Protein AF-A0A386H135-F1 (afdb_monomer_lite)

pLDDT: mean 80.51, std 19.5, range [33.81, 98.25]

Sequence (189 aa):
MKNRIRIIIVVVFSFLFQLVSASISKIYAASYPNADVVNDGFSNNALNFKNPIAIGIVGILVLLFIGAVVFKKLKRKYIHGFGRIELNIMDEDTSEVLKAQFRNLNNYSGSFTLFEVLEFKEEYEEAKNLKFVFRNDDGIEVVNKSECIVERSGRRLDSGYRVVLYDKNRITVLLNKIPKSIIVEFHTK

Radius of gyration: 28.04 Å; chains: 1; bounding box: 83×35×56 Å

Secondary structure (DSSP, 8-state):
-HHHHHHHHHHHHHHHHHHHHHHHHHHHHTS-S---------------TT-HHHHHHHHHHHHHHHHHHHHHHHT--PPBP-SEEEEEEEETTT-PBPPPEEEE-TT-BSEEEHHHHTTT-GGGGGGGGEEEEE-TTS-EEEEE-SSSEEEETTEEPPTT--EEE-TT-EEEEE-SSSSEEEEEEEE--

Foldseek 3Di:
DVVVVVVVVVVVVVVVVVVVVVVVVVLVVPPDDDDDDDDDDDDDPDQPPNDVVSVVVVVVVVVVVVVVVVVVVVPPAWDAWFFKKKKWKAQQVVRDIDPIDIGGGRVDTQKDWPCVSVVVDPVCVQRRQFMWGDDPVQKTWTQDPGPKFKAFPNHTDDNPDTDIAHAQGWIKIQDDVGRMIMIMGTHGD

Organism: NCBI:txid2068654

Structure (mmCIF, N/CA/C/O backbone):
data_AF-A0A386H135-F1
#
_entry.id   AF-A0A386H135-F1
#
loop_
_atom_site.group_PDB
_atom_site.id
_atom_site.type_symbol
_atom_site.label_atom_id
_atom_site.label_alt_id
_atom_site.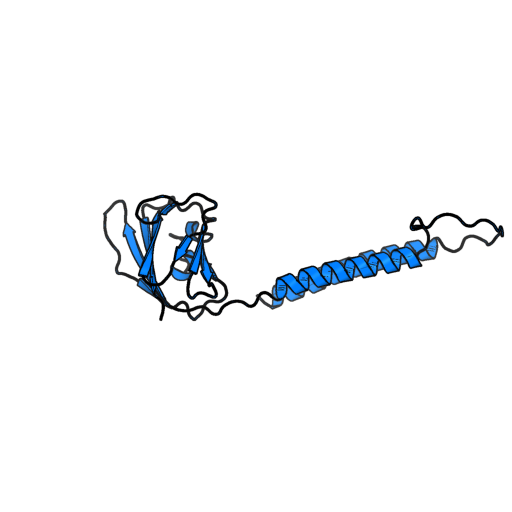label_comp_id
_atom_site.label_asym_id
_atom_site.label_entity_id
_atom_site.label_seq_id
_atom_site.pdbx_PDB_ins_code
_atom_site.Cartn_x
_atom_site.Cartn_y
_atom_site.Cartn_z
_atom_site.occupancy
_atom_site.B_iso_or_equiv
_atom_site.auth_seq_id
_atom_site.auth_comp_id
_atom_site.auth_asym_id
_atom_site.auth_atom_id
_atom_site.pdbx_PDB_model_num
ATOM 1 N N . MET A 1 1 ? 11.611 17.817 -2.774 1.00 47.22 1 MET A N 1
ATOM 2 C CA . MET A 1 1 ? 12.333 16.589 -3.206 1.00 47.22 1 MET A CA 1
ATOM 3 C C . MET A 1 1 ? 13.299 16.796 -4.388 1.00 47.22 1 MET A C 1
ATOM 5 O O . MET A 1 1 ? 14.387 16.237 -4.361 1.00 47.22 1 MET A O 1
ATOM 9 N N . LYS A 1 2 ? 12.967 17.640 -5.383 1.00 46.22 2 LYS A N 1
ATOM 10 C CA . LYS A 1 2 ? 13.789 17.922 -6.587 1.00 46.22 2 LYS A CA 1
ATOM 11 C C . LYS A 1 2 ? 15.219 18.437 -6.308 1.00 46.22 2 LYS A C 1
ATOM 13 O O . LYS A 1 2 ? 16.147 18.075 -7.023 1.00 46.22 2 LYS A O 1
ATOM 18 N N . ASN A 1 3 ? 15.409 19.226 -5.247 1.00 42.88 3 ASN A N 1
ATOM 19 C CA . ASN A 1 3 ? 16.707 19.851 -4.946 1.00 42.88 3 ASN A CA 1
ATOM 20 C C . ASN A 1 3 ? 17.709 18.894 -4.281 1.00 42.88 3 ASN A C 1
ATOM 22 O O . ASN A 1 3 ? 18.898 18.971 -4.570 1.00 42.88 3 ASN A O 1
ATOM 26 N N . ARG A 1 4 ? 17.241 17.936 -3.468 1.00 48.97 4 ARG A N 1
ATOM 27 C CA . ARG A 1 4 ? 18.123 16.955 -2.804 1.00 48.97 4 ARG A CA 1
ATOM 28 C C . ARG A 1 4 ? 18.774 15.998 -3.811 1.00 48.97 4 ARG A C 1
ATOM 30 O O . ARG A 1 4 ? 19.944 15.668 -3.677 1.00 48.97 4 ARG A O 1
ATOM 37 N N . ILE A 1 5 ? 18.047 15.634 -4.869 1.00 51.50 5 ILE A N 1
ATOM 38 C CA . ILE A 1 5 ? 18.547 14.764 -5.946 1.00 51.50 5 ILE A CA 1
ATOM 39 C C . ILE A 1 5 ? 19.593 15.487 -6.810 1.00 51.50 5 ILE A C 1
ATOM 41 O O . ILE A 1 5 ? 20.600 14.888 -7.173 1.00 51.50 5 ILE A O 1
ATOM 45 N N . ARG A 1 6 ? 19.404 16.785 -7.092 1.00 52.41 6 ARG A N 1
ATOM 46 C CA . ARG A 1 6 ? 20.396 17.595 -7.823 1.00 52.41 6 ARG A CA 1
ATOM 47 C C . ARG A 1 6 ? 21.723 17.697 -7.068 1.00 52.41 6 ARG A C 1
ATOM 49 O O . ARG A 1 6 ? 22.768 17.546 -7.685 1.00 52.41 6 ARG A O 1
ATOM 56 N N . ILE A 1 7 ? 21.675 17.886 -5.748 1.00 62.00 7 ILE A N 1
ATOM 57 C CA . ILE A 1 7 ? 22.877 17.977 -4.905 1.00 62.00 7 ILE A CA 1
ATOM 58 C C . ILE A 1 7 ? 23.649 16.652 -4.914 1.00 62.00 7 ILE A C 1
ATOM 60 O O . ILE A 1 7 ? 24.853 16.660 -5.137 1.00 62.00 7 ILE A O 1
ATOM 64 N N . ILE A 1 8 ? 22.965 15.513 -4.763 1.00 63.41 8 ILE A N 1
ATOM 65 C CA . ILE A 1 8 ? 23.620 14.194 -4.779 1.00 63.41 8 ILE A CA 1
ATOM 66 C C . ILE A 1 8 ? 24.296 13.930 -6.131 1.00 63.41 8 ILE A C 1
ATOM 68 O O . ILE A 1 8 ? 25.432 13.468 -6.162 1.00 63.41 8 ILE A O 1
ATOM 72 N N . ILE A 1 9 ? 23.642 14.272 -7.246 1.00 61.88 9 ILE A N 1
ATOM 73 C CA . ILE A 1 9 ? 24.222 14.102 -8.587 1.00 61.88 9 ILE A CA 1
ATOM 74 C C . ILE A 1 9 ? 25.476 14.968 -8.759 1.00 61.88 9 ILE A C 1
ATOM 76 O O . ILE A 1 9 ? 26.486 14.472 -9.248 1.00 61.88 9 ILE A O 1
ATOM 80 N N . VAL A 1 10 ? 25.440 16.230 -8.324 1.00 68.06 10 VAL A N 1
ATOM 81 C CA . VAL A 1 10 ? 26.594 17.140 -8.420 1.00 68.06 10 VAL A CA 1
ATOM 82 C C . VAL A 1 10 ? 27.754 16.667 -7.540 1.00 68.06 10 VAL A C 1
ATOM 84 O O . VAL A 1 10 ? 28.899 16.695 -7.982 1.00 68.06 10 VAL A O 1
ATOM 87 N N . VAL A 1 11 ? 27.475 16.174 -6.330 1.00 68.06 11 VAL A N 1
ATOM 88 C CA . VAL A 1 11 ? 28.505 15.661 -5.410 1.00 68.06 11 VAL A CA 1
ATOM 89 C C . VAL A 1 11 ? 29.153 14.392 -5.961 1.00 68.06 11 VAL A C 1
ATOM 91 O O . VAL A 1 11 ? 30.377 14.298 -5.993 1.00 68.06 11 VAL A O 1
ATOM 94 N N . VAL A 1 12 ? 28.356 13.444 -6.461 1.00 68.12 12 VAL A N 1
ATOM 95 C CA . VAL A 1 12 ? 28.870 12.203 -7.061 1.00 68.12 12 VAL A CA 1
ATOM 96 C C . VAL A 1 12 ? 29.683 12.502 -8.322 1.00 68.12 12 VAL A C 1
ATOM 98 O O . VAL A 1 12 ? 30.751 11.924 -8.511 1.00 68.12 12 VAL A O 1
ATOM 101 N N . PHE A 1 13 ? 29.227 13.440 -9.155 1.00 70.19 13 PHE A N 1
ATOM 102 C CA . PHE A 1 13 ? 29.946 13.842 -10.362 1.00 70.19 13 PHE A CA 1
ATOM 103 C C . PHE A 1 13 ? 31.263 14.564 -10.041 1.00 70.19 13 PHE A C 1
ATOM 105 O O . PHE A 1 13 ? 32.282 14.267 -10.656 1.00 70.19 13 PHE A O 1
ATOM 112 N N . SER A 1 14 ? 31.271 15.447 -9.038 1.00 60.00 14 SER A N 1
ATOM 113 C CA . SER A 1 14 ? 32.480 16.132 -8.559 1.00 60.00 14 SER A CA 1
ATOM 114 C C . SER A 1 14 ? 33.513 15.147 -7.998 1.00 60.00 14 SER A C 1
ATOM 116 O O . SER A 1 14 ? 34.695 15.219 -8.332 1.00 60.00 14 SER A O 1
ATOM 118 N N . PHE A 1 15 ? 33.064 14.160 -7.217 1.00 63.75 15 PHE A N 1
ATOM 119 C CA . PHE A 1 15 ? 33.942 13.145 -6.636 1.00 63.75 15 PHE A CA 1
ATOM 120 C C . PHE A 1 15 ? 34.538 12.213 -7.704 1.00 63.75 15 PHE A C 1
ATOM 122 O O . PHE A 1 15 ? 35.733 11.920 -7.686 1.00 63.75 15 PHE A O 1
ATOM 129 N N . LEU A 1 16 ? 33.730 11.808 -8.690 1.00 55.81 16 LEU A N 1
ATOM 130 C CA . LEU A 1 16 ? 34.203 11.048 -9.852 1.00 55.81 16 LEU A CA 1
ATOM 131 C C . LEU A 1 16 ? 35.192 11.857 -10.700 1.00 55.81 16 LEU A C 1
ATOM 133 O O . LEU A 1 16 ? 36.195 11.306 -11.148 1.00 55.81 16 LEU A O 1
ATOM 137 N N . PHE A 1 17 ? 34.959 13.160 -10.878 1.00 65.19 17 PHE A N 1
ATOM 138 C CA . PHE A 1 17 ? 35.866 14.038 -11.616 1.00 65.19 17 PHE A CA 1
ATOM 139 C C . PHE A 1 17 ? 37.239 14.153 -10.934 1.00 65.19 17 PHE A C 1
ATOM 141 O O . PHE A 1 17 ? 38.260 14.026 -11.607 1.00 65.19 17 PHE A O 1
ATOM 148 N N . GLN A 1 18 ? 37.275 14.297 -9.603 1.00 60.19 18 GLN A N 1
ATOM 149 C CA . GLN A 1 18 ? 38.523 14.341 -8.826 1.00 60.19 18 GLN A CA 1
ATOM 150 C C . GLN A 1 18 ? 39.306 13.016 -8.869 1.00 60.19 18 GLN A C 1
ATOM 152 O O . GLN A 1 18 ? 40.534 13.016 -8.963 1.00 60.19 18 GLN A O 1
ATOM 157 N N . LEU A 1 19 ? 38.612 11.874 -8.841 1.00 52.66 19 LEU A N 1
ATOM 158 C CA . LEU A 1 19 ? 39.230 10.546 -8.961 1.00 52.66 19 LEU A CA 1
ATOM 159 C C . LEU A 1 19 ? 39.846 10.310 -10.345 1.00 52.66 19 LEU A C 1
ATOM 161 O O . LEU A 1 19 ? 40.943 9.753 -10.463 1.00 52.66 19 LEU A O 1
ATOM 165 N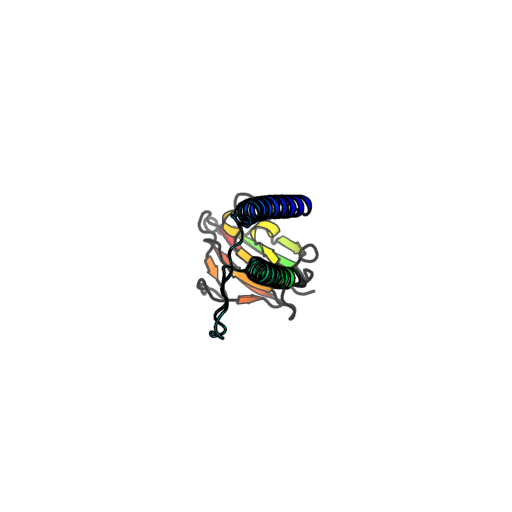 N . VAL A 1 20 ? 39.161 10.765 -11.394 1.00 54.94 20 VAL A N 1
ATOM 166 C CA . VAL A 1 20 ? 39.651 10.677 -12.771 1.00 54.94 20 VAL A CA 1
ATOM 167 C C . VAL A 1 20 ? 40.847 11.611 -12.976 1.00 54.94 20 VAL A C 1
ATOM 169 O O . VAL A 1 20 ? 41.872 11.167 -13.493 1.00 54.94 20 VAL A O 1
ATOM 172 N N . SER A 1 21 ? 40.793 12.861 -12.502 1.00 55.59 21 SER A N 1
ATOM 173 C CA . SER A 1 21 ? 41.905 13.810 -12.655 1.00 55.59 21 SER A CA 1
ATOM 174 C C . SER A 1 21 ? 43.170 13.371 -11.905 1.00 55.59 21 SER A C 1
ATOM 176 O O . SER A 1 21 ? 44.272 13.494 -12.441 1.00 55.59 21 SER A O 1
ATOM 178 N N . ALA A 1 22 ? 43.027 12.797 -10.705 1.00 51.28 22 ALA A N 1
ATOM 179 C CA . ALA A 1 22 ? 44.149 12.270 -9.923 1.00 51.28 22 ALA A CA 1
ATOM 180 C C . ALA A 1 22 ? 44.799 11.023 -10.552 1.00 51.28 22 ALA A C 1
ATOM 182 O O . ALA A 1 22 ? 45.984 10.761 -10.342 1.00 51.28 22 ALA A O 1
ATOM 183 N N . SER A 1 23 ? 44.033 10.249 -11.322 1.00 52.09 23 SER A N 1
ATOM 184 C CA . SER A 1 23 ? 44.549 9.086 -12.051 1.00 52.09 23 SER A CA 1
ATOM 185 C C . SER A 1 23 ? 45.291 9.517 -13.317 1.00 52.09 23 SER A C 1
ATOM 187 O O . SER A 1 23 ? 46.354 8.984 -13.622 1.00 52.09 23 SER A O 1
ATOM 189 N N . ILE A 1 24 ? 44.783 10.542 -14.008 1.00 51.22 24 ILE A N 1
ATOM 190 C CA . ILE A 1 24 ? 45.404 11.105 -15.211 1.00 51.22 24 ILE A CA 1
ATOM 191 C C . ILE A 1 24 ? 46.768 11.737 -14.887 1.00 51.22 24 ILE A C 1
ATOM 193 O O . ILE A 1 24 ? 47.741 11.464 -15.588 1.00 51.22 24 ILE A O 1
ATOM 197 N N . SER A 1 25 ? 46.893 12.513 -13.803 1.00 51.06 25 SER A N 1
ATOM 198 C CA . SER A 1 25 ? 48.168 13.158 -13.438 1.00 51.06 25 SER A CA 1
ATOM 199 C C . SER A 1 25 ? 49.286 12.156 -13.113 1.00 51.06 25 SER A C 1
ATOM 201 O O . SER A 1 25 ? 50.434 12.365 -13.503 1.00 51.06 25 SER A O 1
ATOM 203 N N . LYS A 1 26 ? 48.951 11.025 -12.478 1.00 51.50 26 LYS A N 1
ATOM 204 C CA . LYS A 1 26 ? 49.896 9.926 -12.209 1.00 51.50 26 LYS A CA 1
ATOM 205 C C . LYS A 1 26 ? 50.346 9.201 -13.482 1.00 51.50 26 LYS A C 1
ATOM 207 O O . LYS A 1 26 ? 51.486 8.754 -13.550 1.00 51.50 26 LYS A O 1
ATOM 212 N N . ILE A 1 27 ? 49.479 9.115 -14.492 1.00 48.88 27 ILE A N 1
ATOM 213 C CA . ILE A 1 27 ? 49.785 8.490 -15.790 1.00 48.88 27 ILE A CA 1
ATOM 214 C C . ILE A 1 27 ? 50.699 9.391 -16.639 1.00 48.88 27 ILE A C 1
ATOM 216 O O . ILE A 1 27 ? 51.637 8.893 -17.265 1.00 48.88 27 ILE A O 1
ATOM 220 N N . TYR A 1 28 ? 50.486 10.712 -16.618 1.00 48.66 28 TYR A N 1
ATOM 221 C CA . TYR A 1 28 ? 51.361 11.665 -17.315 1.00 48.66 28 TYR A CA 1
ATOM 222 C C . TYR A 1 28 ? 52.765 11.735 -16.698 1.00 48.66 28 TYR A C 1
ATOM 224 O O . TYR A 1 28 ? 53.746 11.776 -17.435 1.00 48.66 28 TYR A O 1
ATOM 232 N N . ALA A 1 29 ? 52.880 11.667 -15.366 1.00 48.38 29 ALA A N 1
ATOM 233 C CA . ALA A 1 29 ? 54.176 11.630 -14.682 1.00 48.38 29 ALA A CA 1
ATOM 234 C C . ALA A 1 29 ? 54.976 10.336 -14.952 1.00 48.38 29 ALA A C 1
ATOM 236 O O . ALA A 1 29 ? 56.199 10.343 -14.863 1.00 48.38 29 ALA A O 1
ATOM 237 N N . ALA A 1 30 ? 54.303 9.236 -15.308 1.00 51.12 30 ALA A N 1
ATOM 238 C CA . ALA A 1 30 ? 54.935 7.948 -15.596 1.00 51.12 30 ALA A CA 1
ATOM 239 C C . ALA A 1 30 ? 55.330 7.748 -17.077 1.00 51.12 30 ALA A C 1
ATOM 241 O O . ALA A 1 30 ? 55.992 6.761 -17.388 1.00 51.12 30 ALA A O 1
ATOM 242 N N . SER A 1 31 ? 54.939 8.650 -17.990 1.00 48.78 31 SER A N 1
ATOM 243 C CA . SER A 1 31 ? 55.117 8.469 -19.447 1.00 48.78 31 SER A CA 1
ATOM 244 C C . SER A 1 31 ? 56.378 9.120 -20.044 1.00 48.78 31 SER A C 1
ATOM 246 O O . SER A 1 31 ? 56.534 9.094 -21.261 1.00 48.78 31 SER A O 1
ATOM 248 N N . TYR A 1 32 ? 57.293 9.664 -19.229 1.00 49.41 32 TYR A N 1
ATOM 249 C CA . TYR A 1 32 ? 58.592 10.169 -19.707 1.00 49.41 32 TYR A CA 1
ATOM 250 C C . TYR A 1 32 ? 59.780 9.774 -18.809 1.00 49.41 32 TYR A C 1
ATOM 252 O O . TYR A 1 32 ? 60.324 10.613 -18.091 1.00 49.41 32 TYR A O 1
ATOM 260 N N . PRO A 1 33 ? 60.259 8.526 -18.887 1.00 45.72 33 PRO A N 1
ATOM 261 C CA . PRO A 1 33 ? 61.671 8.228 -18.731 1.00 45.72 33 PRO A CA 1
ATOM 262 C C . PRO A 1 33 ? 62.249 7.858 -20.106 1.00 45.72 33 PRO A C 1
ATOM 264 O O . PRO A 1 33 ? 61.709 6.997 -20.788 1.00 45.72 33 PRO A O 1
ATOM 267 N N . ASN A 1 34 ? 63.295 8.585 -20.505 1.00 45.38 34 ASN A N 1
ATOM 268 C CA . ASN A 1 34 ? 64.250 8.364 -21.602 1.00 45.38 34 ASN A CA 1
ATOM 269 C C . ASN A 1 34 ? 63.933 7.276 -22.651 1.00 45.38 34 ASN A C 1
ATOM 271 O O . ASN A 1 34 ? 63.813 6.092 -22.352 1.00 45.38 34 ASN A O 1
ATOM 275 N N . ALA A 1 35 ? 63.883 7.715 -23.910 1.00 49.91 35 ALA A N 1
ATOM 276 C CA . ALA A 1 35 ? 63.733 6.873 -25.085 1.00 49.91 35 ALA A CA 1
ATOM 277 C C . ALA A 1 35 ? 64.935 5.939 -25.277 1.00 49.91 35 ALA A C 1
ATOM 279 O O . ALA A 1 35 ? 66.052 6.433 -25.338 1.00 49.91 35 ALA A O 1
ATOM 280 N N . ASP A 1 36 ? 64.667 4.645 -25.476 1.00 36.91 36 ASP A N 1
ATOM 281 C CA . ASP A 1 36 ? 65.522 3.723 -26.226 1.00 36.91 36 ASP A CA 1
ATOM 282 C C . ASP A 1 36 ? 64.662 2.666 -26.948 1.00 36.91 36 ASP A C 1
ATOM 284 O O . ASP A 1 36 ? 63.609 2.234 -26.478 1.00 36.91 36 ASP A O 1
ATOM 288 N N . VAL A 1 37 ? 65.110 2.338 -28.158 1.00 50.59 37 VAL A N 1
ATOM 289 C CA . VAL A 1 37 ? 64.474 1.554 -29.231 1.00 50.59 37 VAL A CA 1
ATOM 290 C C . VAL A 1 37 ? 64.417 0.054 -28.903 1.00 50.59 37 VAL A C 1
ATOM 292 O O . VAL A 1 37 ? 65.374 -0.443 -28.329 1.00 50.59 37 VAL A O 1
ATOM 295 N N . VAL A 1 38 ? 63.373 -0.677 -29.341 1.00 36.91 38 VAL A N 1
ATOM 296 C CA . VAL A 1 38 ? 63.456 -2.008 -30.010 1.00 36.91 38 VAL A CA 1
ATOM 297 C C . VAL A 1 38 ? 62.077 -2.456 -30.536 1.00 36.91 38 VAL A C 1
ATOM 299 O O . VAL A 1 38 ? 61.041 -2.288 -29.895 1.00 36.91 38 VAL A O 1
ATOM 302 N N . ASN A 1 39 ? 62.124 -2.992 -31.755 1.00 50.25 39 ASN A N 1
ATOM 303 C CA . ASN A 1 39 ? 61.077 -3.603 -32.569 1.00 50.25 39 ASN A CA 1
ATOM 304 C C . ASN A 1 39 ? 60.721 -5.019 -32.068 1.00 50.25 39 ASN A C 1
ATOM 306 O O . ASN A 1 39 ? 61.577 -5.669 -31.480 1.00 50.25 39 ASN A O 1
ATOM 310 N N . ASP A 1 40 ? 59.492 -5.484 -32.328 1.00 37.06 40 ASP A N 1
ATOM 311 C CA . ASP A 1 40 ? 59.157 -6.843 -32.812 1.00 37.06 40 ASP A CA 1
ATOM 312 C C . ASP A 1 40 ? 57.770 -7.331 -32.350 1.00 37.06 40 ASP A C 1
ATOM 314 O O . ASP A 1 40 ? 57.402 -7.270 -31.179 1.00 37.06 40 ASP A O 1
ATOM 318 N N . GLY A 1 41 ? 57.046 -7.935 -33.299 1.00 33.81 41 GLY A N 1
ATOM 319 C CA . GLY A 1 41 ? 56.215 -9.108 -33.023 1.00 33.81 41 GLY A CA 1
ATOM 320 C C . GLY A 1 41 ? 54.718 -8.877 -32.817 1.00 33.81 41 GLY A C 1
ATOM 321 O O . GLY A 1 41 ? 54.259 -8.498 -31.743 1.00 33.81 41 GLY A O 1
ATOM 322 N N . PHE A 1 42 ? 53.937 -9.240 -33.837 1.00 46.69 42 PHE A N 1
ATOM 323 C CA . PHE A 1 42 ? 52.502 -9.528 -33.748 1.00 46.69 42 PHE A CA 1
ATOM 324 C C . PHE A 1 42 ? 52.199 -10.424 -32.528 1.00 46.69 42 PHE A C 1
ATOM 326 O O . PHE A 1 42 ? 52.644 -11.569 -32.475 1.00 46.69 42 PHE A O 1
ATOM 333 N N . SER A 1 43 ? 51.419 -9.925 -31.566 1.00 40.16 43 SER A N 1
ATOM 334 C CA . SER A 1 43 ? 50.946 -10.704 -30.419 1.00 40.16 43 SER A CA 1
ATOM 335 C C . SER A 1 43 ? 49.491 -10.357 -30.110 1.00 40.16 43 SER A C 1
ATOM 337 O O . SER A 1 43 ? 49.169 -9.226 -29.759 1.00 40.16 43 SER A O 1
ATOM 339 N N . ASN A 1 44 ? 48.637 -11.357 -30.342 1.00 38.59 44 ASN A N 1
ATOM 340 C CA . ASN A 1 44 ? 47.319 -11.647 -29.772 1.00 38.59 44 ASN A CA 1
ATOM 341 C C . ASN A 1 44 ? 46.577 -10.484 -29.089 1.00 38.59 44 ASN A C 1
ATOM 343 O O . ASN A 1 44 ? 47.021 -9.960 -28.072 1.00 38.59 44 ASN A O 1
ATOM 347 N N . ASN A 1 45 ? 45.375 -10.184 -29.597 1.00 48.59 45 ASN A N 1
ATOM 348 C CA . ASN A 1 45 ? 44.415 -9.185 -29.107 1.00 48.59 45 ASN A CA 1
ATOM 349 C C . ASN A 1 45 ? 43.876 -9.474 -27.685 1.00 48.59 45 ASN A C 1
ATOM 351 O O . ASN A 1 45 ? 42.672 -9.605 -27.474 1.00 48.59 45 ASN A O 1
ATOM 355 N N . ALA A 1 46 ? 44.751 -9.568 -26.691 1.00 50.22 46 ALA A N 1
ATOM 356 C CA . ALA A 1 46 ? 44.412 -9.333 -25.302 1.00 50.22 46 ALA A CA 1
ATOM 357 C C . ALA A 1 46 ? 44.502 -7.820 -25.070 1.00 50.22 46 ALA A C 1
ATOM 359 O O . ALA A 1 46 ? 45.499 -7.193 -25.426 1.00 50.22 46 ALA A O 1
ATOM 360 N N . LEU A 1 47 ? 43.447 -7.219 -24.510 1.00 47.88 47 LEU A N 1
ATOM 361 C CA . LEU A 1 47 ? 43.415 -5.804 -24.129 1.00 47.88 47 LEU A CA 1
ATOM 362 C C . LEU A 1 47 ? 44.648 -5.473 -23.273 1.00 47.88 47 LEU A C 1
ATOM 364 O O . LEU A 1 47 ? 44.708 -5.794 -22.088 1.00 47.88 47 LEU A O 1
ATOM 368 N N . ASN A 1 48 ? 45.649 -4.845 -23.889 1.00 50.25 48 ASN A N 1
ATOM 369 C CA . ASN A 1 48 ? 46.867 -4.420 -23.218 1.00 50.25 48 ASN A CA 1
ATOM 370 C C . ASN A 1 48 ? 46.531 -3.187 -22.363 1.00 50.25 48 ASN A C 1
ATOM 372 O O . ASN A 1 48 ? 46.552 -2.050 -22.836 1.00 50.25 48 ASN A O 1
ATOM 376 N N . PHE A 1 49 ? 46.209 -3.414 -21.085 1.00 52.72 49 PHE A N 1
ATOM 377 C CA . PHE A 1 49 ? 45.860 -2.387 -20.090 1.00 52.72 49 PHE A CA 1
ATOM 378 C C . PHE A 1 49 ? 47.004 -1.407 -19.753 1.00 52.72 49 PHE A C 1
ATOM 380 O O . PHE A 1 49 ? 46.871 -0.607 -18.835 1.00 52.72 49 PHE A O 1
ATOM 387 N N . LYS A 1 50 ? 48.127 -1.438 -20.480 1.00 59.22 50 LYS A N 1
ATOM 388 C CA . LYS A 1 50 ? 49.209 -0.446 -20.379 1.00 59.22 50 LYS A CA 1
ATOM 389 C C . LYS A 1 50 ? 49.013 0.770 -21.290 1.00 59.22 50 LYS A C 1
ATOM 391 O O . LYS A 1 50 ? 49.661 1.787 -21.069 1.00 59.22 50 LYS A O 1
ATOM 396 N N . ASN A 1 51 ? 48.111 0.702 -22.273 1.00 59.00 51 ASN A N 1
ATOM 397 C CA . ASN A 1 51 ? 47.872 1.814 -23.190 1.00 59.00 51 ASN A CA 1
ATOM 398 C C . ASN A 1 51 ? 46.832 2.778 -22.589 1.00 59.00 51 ASN A C 1
ATOM 400 O O . ASN A 1 51 ? 45.666 2.392 -22.455 1.00 59.00 51 ASN A O 1
ATOM 404 N N . PRO A 1 52 ? 47.189 4.039 -22.277 1.00 66.81 52 PRO A N 1
ATOM 405 C CA . PRO A 1 52 ? 46.270 4.986 -21.635 1.00 66.81 52 PRO A CA 1
ATOM 406 C C . PRO A 1 52 ? 45.019 5.259 -22.486 1.00 66.81 52 PRO A C 1
ATOM 408 O O . PRO A 1 52 ? 43.935 5.491 -21.953 1.00 66.81 52 PRO A O 1
ATOM 411 N N . ILE A 1 53 ? 45.142 5.132 -23.811 1.00 70.25 53 ILE A N 1
ATOM 412 C CA . ILE A 1 53 ? 44.036 5.244 -24.771 1.00 70.25 53 ILE A CA 1
ATOM 413 C C . ILE A 1 53 ? 43.018 4.104 -24.587 1.00 70.25 53 ILE A C 1
ATOM 415 O O . ILE A 1 53 ? 41.813 4.349 -24.585 1.00 70.25 53 ILE A O 1
ATOM 419 N N . ALA A 1 54 ? 43.479 2.866 -24.371 1.00 69.56 54 ALA A N 1
ATOM 420 C CA . ALA A 1 54 ? 42.598 1.715 -24.166 1.00 69.56 54 ALA A CA 1
ATOM 421 C C . ALA A 1 54 ? 41.826 1.821 -22.839 1.00 69.56 54 ALA A C 1
ATOM 423 O O . ALA A 1 54 ? 40.629 1.541 -22.794 1.00 69.56 54 ALA A O 1
ATOM 424 N N . ILE A 1 55 ? 42.481 2.309 -21.778 1.00 74.38 55 ILE A N 1
ATOM 425 C CA . ILE A 1 55 ? 41.838 2.578 -20.481 1.00 74.38 55 ILE A CA 1
ATOM 426 C C . ILE A 1 55 ? 40.772 3.676 -20.623 1.00 74.38 55 ILE A C 1
ATOM 428 O O . ILE A 1 55 ? 39.671 3.536 -20.089 1.00 74.38 55 ILE A O 1
ATOM 432 N N . GLY A 1 56 ? 41.062 4.739 -21.383 1.00 77.00 56 GLY A N 1
ATOM 433 C CA . GLY A 1 56 ? 40.110 5.821 -21.650 1.00 77.00 56 GLY A CA 1
ATOM 434 C C . GLY A 1 56 ? 38.837 5.339 -22.354 1.00 77.00 56 GLY A C 1
ATOM 435 O O . GLY A 1 56 ? 37.731 5.682 -21.936 1.00 77.00 56 GLY A O 1
ATOM 436 N N . ILE A 1 57 ? 38.978 4.481 -23.370 1.00 80.38 57 ILE A N 1
ATOM 437 C CA . ILE A 1 57 ? 37.841 3.912 -24.112 1.00 80.38 57 ILE A CA 1
ATOM 438 C C . ILE A 1 57 ? 36.977 3.028 -23.202 1.00 80.38 57 ILE A C 1
ATOM 440 O O . ILE A 1 57 ? 35.751 3.160 -23.194 1.00 80.38 57 ILE A O 1
ATOM 444 N N . VAL A 1 58 ? 37.600 2.165 -22.391 1.00 84.19 58 VAL A N 1
ATOM 445 C CA . VAL A 1 58 ? 36.877 1.309 -21.436 1.00 84.19 58 VAL A CA 1
ATOM 446 C C . VAL A 1 58 ? 36.139 2.154 -20.390 1.00 84.19 58 VAL A C 1
ATOM 448 O O . VAL A 1 58 ? 34.975 1.881 -20.094 1.00 84.19 58 VAL A O 1
ATOM 451 N N . GLY A 1 59 ? 36.762 3.222 -19.883 1.00 83.69 59 GLY A N 1
ATOM 452 C CA . GLY A 1 59 ? 36.133 4.143 -18.932 1.00 83.69 59 GLY A CA 1
ATOM 453 C C . GLY A 1 59 ? 34.876 4.822 -19.489 1.00 83.69 59 GLY A C 1
ATOM 454 O O . GLY A 1 59 ? 33.845 4.867 -18.814 1.00 83.69 59 GLY A O 1
ATOM 455 N N . ILE A 1 60 ? 34.924 5.286 -20.741 1.00 86.50 60 ILE A N 1
ATOM 456 C CA . ILE A 1 60 ? 33.772 5.905 -21.418 1.00 86.50 60 ILE A CA 1
ATOM 457 C C . ILE A 1 60 ? 32.636 4.892 -21.610 1.00 86.50 60 ILE A C 1
ATOM 459 O O . ILE A 1 60 ? 31.475 5.215 -21.348 1.00 86.50 60 ILE A O 1
ATOM 463 N N . LEU A 1 61 ? 32.950 3.656 -22.012 1.00 87.12 61 LEU A N 1
ATOM 464 C CA . LEU A 1 61 ? 31.950 2.599 -22.199 1.00 87.12 61 LEU A CA 1
ATOM 465 C C . LEU A 1 61 ? 31.226 2.243 -20.894 1.00 87.12 61 LEU A C 1
ATOM 467 O O . LEU A 1 61 ? 29.999 2.120 -20.887 1.00 87.12 61 LEU A O 1
ATOM 471 N N . VAL A 1 62 ? 31.955 2.138 -19.780 1.00 89.56 62 VAL A N 1
ATOM 472 C CA . VAL A 1 62 ? 31.360 1.880 -18.458 1.00 89.56 62 VAL A CA 1
ATOM 473 C C . VAL A 1 62 ? 30.448 3.034 -18.032 1.00 89.56 62 VAL A C 1
ATOM 475 O O . VAL A 1 62 ? 29.334 2.799 -17.560 1.00 89.56 62 VAL A O 1
ATOM 478 N N . LEU A 1 63 ? 30.870 4.282 -18.251 1.00 87.94 63 LEU A N 1
ATOM 479 C CA . LEU A 1 63 ? 30.072 5.460 -17.907 1.00 87.94 63 LEU A CA 1
ATOM 480 C C . LEU A 1 63 ? 28.766 5.527 -18.718 1.00 87.94 63 LEU A C 1
ATOM 482 O O . LEU A 1 63 ? 27.699 5.775 -18.152 1.00 87.94 63 LEU A O 1
ATOM 486 N N . LEU A 1 64 ? 28.828 5.251 -20.026 1.00 89.56 64 LEU A N 1
ATOM 487 C CA . LEU A 1 64 ? 27.649 5.188 -20.895 1.00 89.56 64 LEU A CA 1
ATOM 488 C C . LEU A 1 64 ? 26.694 4.067 -20.477 1.00 89.56 64 LEU A C 1
ATOM 490 O O . LEU A 1 64 ? 25.480 4.278 -20.450 1.00 89.56 64 LEU A O 1
ATOM 494 N N . PHE A 1 65 ? 27.222 2.902 -20.100 1.00 88.38 65 PHE A N 1
ATOM 495 C CA . PHE A 1 65 ? 26.408 1.785 -19.628 1.00 88.38 65 PHE A CA 1
ATOM 496 C C . PHE A 1 65 ? 25.659 2.133 -18.333 1.00 88.38 65 PHE A C 1
ATOM 498 O O . PHE A 1 65 ? 24.441 1.951 -18.250 1.00 88.38 65 PHE A O 1
ATOM 505 N N . ILE A 1 66 ? 26.350 2.716 -17.348 1.00 87.00 66 ILE A N 1
ATOM 506 C CA . ILE A 1 66 ? 25.728 3.189 -16.101 1.00 87.00 66 ILE A CA 1
ATOM 507 C C . ILE A 1 66 ? 24.667 4.254 -16.409 1.00 87.00 66 ILE A C 1
ATOM 509 O O . ILE A 1 66 ? 23.539 4.165 -15.913 1.00 87.00 66 ILE A O 1
ATOM 513 N N . GLY A 1 67 ? 24.992 5.222 -17.272 1.00 87.31 67 GLY A N 1
ATOM 514 C CA . GLY A 1 67 ? 24.067 6.266 -17.711 1.00 87.31 67 GLY A CA 1
ATOM 515 C C . GLY A 1 67 ? 22.794 5.697 -18.343 1.00 87.31 67 GLY A C 1
ATOM 516 O O . GLY A 1 67 ? 21.689 6.093 -17.967 1.00 87.31 67 GLY A O 1
ATOM 517 N N . ALA A 1 68 ? 22.925 4.712 -19.233 1.00 82.69 68 ALA A N 1
ATOM 518 C CA . ALA A 1 68 ? 21.798 4.056 -19.892 1.00 82.69 68 ALA A CA 1
ATOM 519 C C . ALA A 1 68 ? 20.898 3.295 -18.902 1.00 82.69 68 ALA A C 1
ATOM 521 O O . ALA A 1 68 ? 19.669 3.405 -18.966 1.00 82.69 68 ALA A O 1
ATOM 522 N N . VAL A 1 69 ? 21.486 2.562 -17.950 1.00 83.12 69 VAL A N 1
ATOM 523 C CA . VAL A 1 69 ? 20.734 1.824 -16.919 1.00 83.12 69 VAL A CA 1
ATOM 524 C C . VAL A 1 69 ? 19.965 2.781 -16.004 1.00 83.12 69 VAL A C 1
ATOM 526 O O . VAL A 1 69 ? 18.780 2.563 -15.729 1.00 83.12 69 VAL A O 1
ATOM 529 N N . VAL A 1 70 ? 20.607 3.866 -15.562 1.00 82.38 70 VAL A N 1
ATOM 530 C CA . VAL A 1 70 ? 19.982 4.898 -14.721 1.00 82.38 70 VAL A CA 1
ATOM 531 C C . VAL A 1 70 ? 18.853 5.599 -15.481 1.00 82.38 70 VAL A C 1
ATOM 533 O O . VAL A 1 70 ? 17.737 5.701 -14.966 1.00 82.38 70 VAL A O 1
ATOM 536 N N . PHE A 1 71 ? 19.089 5.990 -16.736 1.00 78.75 71 PHE A N 1
ATOM 537 C CA . PHE A 1 71 ? 18.090 6.639 -17.587 1.00 78.75 71 PHE A CA 1
ATOM 538 C C . PHE A 1 71 ? 16.862 5.750 -17.835 1.00 78.75 71 PHE A C 1
ATOM 540 O O . PHE A 1 71 ? 15.723 6.213 -17.746 1.00 78.75 71 PHE A O 1
ATOM 547 N N . LYS A 1 72 ? 17.067 4.446 -18.063 1.00 73.38 72 LYS A N 1
ATOM 548 C CA . LYS A 1 72 ? 15.974 3.478 -18.234 1.00 73.38 72 LYS A CA 1
ATOM 549 C C . LYS A 1 72 ? 15.142 3.310 -16.958 1.00 73.38 72 LYS A C 1
ATOM 551 O O . LYS A 1 72 ? 13.921 3.198 -17.046 1.00 73.38 72 LYS A O 1
ATOM 556 N N . LYS A 1 73 ? 15.764 3.339 -15.771 1.00 65.62 73 LYS A N 1
ATOM 557 C CA . LYS A 1 73 ? 15.035 3.318 -14.488 1.00 65.62 73 LYS A CA 1
ATOM 558 C C . LYS A 1 73 ? 14.243 4.606 -14.239 1.00 65.62 73 LYS A C 1
ATOM 560 O O . LYS A 1 73 ? 13.135 4.529 -13.715 1.00 65.62 73 LYS A O 1
ATOM 565 N N . LEU A 1 74 ? 14.776 5.760 -14.643 1.00 63.38 74 LEU A N 1
ATOM 566 C CA . LEU A 1 74 ? 14.122 7.069 -14.503 1.00 63.38 74 LEU A CA 1
ATOM 567 C C . LEU A 1 74 ? 12.903 7.240 -15.419 1.00 63.38 74 LEU A C 1
ATOM 569 O O . LEU A 1 74 ? 11.972 7.954 -15.062 1.00 63.38 74 LEU A O 1
ATOM 573 N N . LYS A 1 75 ? 12.876 6.569 -16.576 1.00 59.78 75 LYS A N 1
ATOM 574 C CA . LYS A 1 75 ? 11.787 6.673 -17.560 1.00 59.78 75 LYS A CA 1
ATOM 575 C C . LYS A 1 75 ? 10.501 5.915 -17.207 1.00 59.78 75 LYS A C 1
ATOM 577 O O . LYS A 1 75 ? 9.600 5.872 -18.045 1.00 59.78 75 LYS A O 1
ATOM 582 N N . ARG A 1 76 ? 10.375 5.312 -16.017 1.00 61.66 76 ARG A N 1
ATOM 583 C CA . ARG A 1 76 ? 9.103 4.692 -15.609 1.00 61.66 76 ARG A CA 1
ATOM 584 C C . ARG A 1 76 ? 8.014 5.766 -15.601 1.00 61.66 76 ARG A C 1
ATOM 586 O O . ARG A 1 76 ? 8.039 6.664 -14.765 1.00 61.66 76 ARG A O 1
ATOM 593 N N . LYS A 1 77 ? 7.084 5.684 -16.557 1.00 68.81 77 LYS A N 1
ATOM 594 C CA . LYS A 1 77 ? 5.883 6.518 -16.568 1.00 68.81 77 LYS A CA 1
ATOM 595 C C . LYS A 1 77 ? 5.074 6.150 -15.331 1.00 68.81 77 LYS A C 1
ATOM 597 O O . LYS A 1 77 ? 4.631 5.012 -15.204 1.00 68.81 77 LYS A O 1
ATOM 602 N N . TYR A 1 78 ? 4.950 7.094 -14.410 1.00 79.06 78 TYR A N 1
ATOM 603 C CA . TYR A 1 78 ? 4.083 6.924 -13.259 1.00 79.06 78 TYR A CA 1
ATOM 604 C C . TYR A 1 78 ? 2.638 7.039 -13.723 1.00 79.06 78 TYR A C 1
ATOM 606 O O . TYR A 1 78 ? 2.279 7.980 -14.432 1.00 79.06 78 TYR A O 1
ATOM 614 N N . ILE A 1 79 ? 1.833 6.060 -13.337 1.00 90.69 79 ILE A N 1
ATOM 615 C CA . ILE A 1 79 ? 0.395 6.068 -13.578 1.00 90.69 79 ILE A CA 1
ATOM 616 C C . ILE A 1 79 ? -0.199 7.128 -12.649 1.00 90.69 79 ILE A C 1
ATOM 618 O O . ILE A 1 79 ? 0.184 7.215 -11.478 1.00 90.69 79 ILE A O 1
ATOM 622 N N . HIS A 1 80 ? -1.050 7.998 -13.184 1.00 93.12 80 HIS A N 1
ATOM 623 C CA . HIS A 1 80 ? -1.763 8.969 -12.359 1.00 93.12 80 HIS A CA 1
ATOM 624 C C . HIS A 1 80 ? -2.745 8.223 -11.456 1.00 93.12 80 HIS A C 1
ATOM 626 O O . HIS A 1 80 ? -3.330 7.235 -11.890 1.00 93.12 80 HIS A O 1
ATOM 632 N N . GLY A 1 81 ? -2.886 8.651 -10.203 1.00 93.88 81 GLY A N 1
ATOM 633 C CA . GLY A 1 81 ? -3.829 8.022 -9.293 1.00 93.88 81 GLY A CA 1
ATOM 634 C C . GLY A 1 81 ? -5.269 8.193 -9.772 1.00 93.88 81 GLY A C 1
ATOM 635 O O . GLY A 1 81 ? -5.605 9.166 -10.447 1.00 93.88 81 GLY A O 1
ATOM 636 N N . PHE A 1 82 ? -6.112 7.222 -9.441 1.00 95.69 82 PHE A N 1
ATOM 637 C CA . PHE A 1 82 ? -7.517 7.193 -9.830 1.00 95.69 82 PHE A CA 1
ATOM 638 C C . PHE A 1 82 ? -8.357 6.495 -8.761 1.00 95.69 82 PHE A C 1
ATOM 640 O O . PHE A 1 82 ? -7.848 5.708 -7.961 1.00 95.69 82 PHE A O 1
ATOM 647 N N . GLY A 1 83 ? -9.656 6.788 -8.770 1.00 96.44 83 GLY A N 1
ATOM 648 C CA . GLY A 1 83 ? -10.621 6.196 -7.852 1.00 96.44 83 GLY A CA 1
ATOM 649 C C . GLY A 1 83 ? -10.542 6.764 -6.435 1.00 96.44 83 GLY A C 1
ATOM 650 O O . GLY A 1 83 ? -10.045 7.869 -6.181 1.00 96.44 83 GLY A O 1
ATOM 651 N N . ARG A 1 84 ? -11.086 6.001 -5.495 1.00 97.31 84 ARG A N 1
ATOM 652 C CA . ARG A 1 84 ? -11.095 6.316 -4.067 1.00 97.31 84 ARG A CA 1
ATOM 653 C C . ARG A 1 84 ? -10.969 5.034 -3.261 1.00 97.31 84 ARG A C 1
ATOM 655 O O . ARG A 1 84 ? -11.293 3.956 -3.747 1.00 97.31 84 ARG A O 1
ATOM 662 N N . ILE A 1 85 ? -10.542 5.168 -2.018 1.00 97.94 85 ILE A N 1
ATOM 663 C CA . ILE A 1 85 ? -10.630 4.086 -1.042 1.00 97.94 85 ILE A CA 1
ATOM 664 C C . ILE A 1 85 ? -11.597 4.462 0.063 1.00 97.94 85 ILE A C 1
ATOM 666 O O . ILE A 1 85 ? -11.730 5.636 0.423 1.00 97.94 85 ILE A O 1
ATOM 670 N N . GLU A 1 86 ? -12.253 3.447 0.588 1.00 98.25 86 GLU A N 1
ATOM 671 C CA . GLU A 1 86 ? -13.020 3.499 1.816 1.00 98.25 86 GLU A CA 1
ATOM 672 C C . GLU A 1 86 ? -12.223 2.793 2.911 1.00 98.25 86 GLU A C 1
ATOM 674 O O . GLU A 1 86 ? -11.695 1.698 2.708 1.00 98.25 86 GLU A O 1
ATOM 679 N N . LEU A 1 87 ? -12.108 3.458 4.055 1.00 98.19 87 LEU A N 1
ATOM 680 C CA . LEU A 1 87 ? -11.398 2.987 5.231 1.00 98.19 87 LEU A CA 1
ATOM 681 C C . LEU A 1 87 ? -12.411 2.819 6.361 1.00 98.19 87 LEU A C 1
ATOM 683 O O . LEU A 1 87 ? -12.977 3.807 6.837 1.00 98.19 87 LEU A O 1
ATOM 687 N N . ASN A 1 88 ? -12.613 1.579 6.793 1.00 97.50 88 ASN A N 1
ATOM 688 C CA . ASN A 1 88 ? -13.393 1.250 7.982 1.00 97.50 88 ASN A CA 1
ATOM 689 C C . ASN A 1 88 ? -12.425 0.753 9.050 1.00 97.50 88 ASN A C 1
ATOM 691 O O . ASN A 1 88 ? -11.761 -0.262 8.851 1.00 97.50 88 ASN A O 1
ATOM 695 N N . ILE A 1 89 ? -12.307 1.500 10.144 1.00 97.19 89 ILE A N 1
ATOM 696 C CA . ILE A 1 89 ? -11.363 1.213 11.227 1.00 97.19 89 ILE A CA 1
ATOM 697 C C . ILE A 1 89 ? -12.159 0.656 12.400 1.00 97.19 89 ILE A C 1
ATOM 699 O O . ILE A 1 89 ? -13.120 1.290 12.834 1.00 97.19 89 ILE A O 1
ATOM 703 N N . MET A 1 90 ? -11.756 -0.502 12.902 1.00 96.75 90 MET A N 1
ATOM 704 C CA . MET A 1 90 ? -12.360 -1.155 14.056 1.00 96.75 90 MET A CA 1
ATOM 705 C C . MET A 1 90 ? -11.341 -1.235 15.184 1.00 96.75 90 MET A C 1
ATOM 707 O O . MET A 1 90 ? -10.166 -1.516 14.947 1.00 96.75 90 MET A O 1
ATOM 711 N N . ASP A 1 91 ? -11.793 -0.952 16.398 1.00 96.00 91 ASP A N 1
ATOM 712 C CA . ASP A 1 91 ? -11.057 -1.277 17.609 1.00 96.00 91 ASP A CA 1
ATOM 713 C C . ASP A 1 91 ? -11.324 -2.741 17.977 1.00 96.00 91 ASP A C 1
ATOM 715 O O . ASP A 1 91 ? -12.476 -3.145 18.127 1.00 96.00 91 ASP A O 1
ATOM 719 N N . GLU A 1 92 ? -10.271 -3.549 18.062 1.00 94.12 92 GLU A N 1
ATOM 720 C CA . GLU A 1 92 ? -10.379 -4.987 18.328 1.00 94.12 92 GLU A CA 1
ATOM 721 C C . GLU A 1 92 ? -10.715 -5.279 19.795 1.00 94.12 92 GLU A C 1
ATOM 723 O O . GLU A 1 92 ? -11.317 -6.313 20.083 1.00 94.12 92 GLU A O 1
ATOM 728 N N . ASP A 1 93 ? -10.386 -4.368 20.716 1.00 94.19 93 ASP A N 1
ATOM 729 C CA . ASP A 1 93 ? -10.657 -4.565 22.140 1.00 94.19 93 ASP A CA 1
ATOM 730 C C . ASP A 1 93 ? -12.113 -4.221 22.476 1.00 94.19 93 ASP A C 1
ATOM 732 O O . ASP A 1 93 ? -12.767 -4.934 23.240 1.00 94.19 93 ASP A O 1
ATOM 736 N N . THR A 1 94 ? -12.647 -3.135 21.903 1.00 93.88 94 THR A N 1
ATOM 737 C CA . THR A 1 94 ? -14.020 -2.669 22.187 1.00 93.88 94 THR A CA 1
ATOM 738 C C . THR A 1 94 ? -15.049 -3.097 21.144 1.00 93.88 94 THR A C 1
ATOM 740 O O . THR A 1 94 ? -16.249 -2.952 21.376 1.00 93.88 94 THR A O 1
ATOM 743 N N . SER A 1 95 ? -14.611 -3.631 19.998 1.00 92.69 95 SER A N 1
ATOM 744 C CA . SER A 1 95 ? -15.452 -3.876 18.813 1.00 92.69 95 SER A CA 1
ATOM 745 C C . SER A 1 95 ? -16.140 -2.613 18.267 1.00 92.69 95 SER A C 1
ATOM 747 O O . SER A 1 95 ? -17.096 -2.701 17.491 1.00 92.69 95 SER A O 1
ATOM 749 N N . GLU A 1 96 ? -15.676 -1.421 18.655 1.00 94.12 96 GLU A N 1
ATOM 750 C CA . GLU A 1 96 ? -16.211 -0.161 18.151 1.00 94.12 96 GLU A CA 1
ATOM 751 C C . GLU A 1 96 ? -15.693 0.114 16.737 1.00 94.12 96 GLU A C 1
ATOM 753 O O . GLU A 1 96 ? -14.490 0.096 16.467 1.00 94.12 96 GLU A O 1
ATOM 758 N N . VAL A 1 97 ? -16.614 0.417 15.822 1.00 93.94 97 VAL A N 1
ATOM 759 C CA . VAL A 1 97 ? -16.288 0.766 14.437 1.00 93.94 97 VAL A CA 1
ATOM 760 C C . VAL A 1 97 ? -16.340 2.280 14.278 1.00 93.94 97 VAL A C 1
ATOM 762 O O . VAL A 1 97 ? -17.380 2.913 14.472 1.00 93.94 97 VAL A O 1
ATOM 765 N N . LEU A 1 98 ? -15.211 2.872 13.893 1.00 93.31 98 LEU A N 1
ATOM 766 C CA . LEU A 1 98 ? -15.144 4.285 13.546 1.00 93.31 98 LEU A CA 1
ATOM 767 C C . LEU A 1 98 ? -15.916 4.550 12.254 1.00 93.31 98 LEU A C 1
ATOM 769 O O . LEU A 1 98 ? -16.000 3.710 11.358 1.00 93.31 98 LEU A O 1
ATOM 773 N N . LYS A 1 99 ? -16.438 5.773 12.123 1.00 94.44 99 LYS A N 1
ATOM 774 C CA . LYS A 1 99 ? -17.135 6.199 10.909 1.00 94.44 99 LYS A CA 1
ATOM 775 C C . LYS A 1 99 ? -16.247 5.996 9.676 1.00 94.44 99 LYS A C 1
ATOM 777 O O . LYS A 1 99 ? -15.110 6.472 9.656 1.00 94.44 99 LYS A O 1
ATOM 782 N N . ALA A 1 100 ? -16.819 5.370 8.647 1.00 95.69 100 ALA A N 1
ATOM 783 C CA . ALA A 1 100 ? -16.179 5.148 7.356 1.00 95.69 100 ALA A CA 1
ATOM 784 C C . ALA A 1 100 ? -15.549 6.435 6.806 1.00 95.69 100 ALA A C 1
ATOM 786 O O . ALA A 1 100 ? -16.186 7.497 6.762 1.00 95.69 100 ALA A O 1
ATOM 787 N N . GLN A 1 101 ? -14.298 6.338 6.366 1.00 97.12 101 GLN A N 1
ATOM 788 C CA . GLN A 1 101 ? -13.545 7.460 5.822 1.00 97.12 101 GLN A CA 1
ATOM 789 C C . GLN A 1 101 ? -13.237 7.223 4.349 1.00 97.12 101 GLN A C 1
ATOM 791 O O . GLN A 1 101 ? -12.634 6.221 3.981 1.00 97.12 101 GLN A O 1
ATOM 796 N N . PHE A 1 102 ? -13.600 8.181 3.501 1.00 97.00 102 PHE A N 1
ATOM 797 C CA . PHE A 1 102 ? -13.292 8.126 2.076 1.00 97.00 102 PHE A CA 1
ATOM 798 C C . PHE A 1 102 ? -12.059 8.969 1.766 1.00 97.00 102 PHE A C 1
ATOM 800 O O . PHE A 1 102 ? -11.926 10.100 2.247 1.00 97.00 102 PHE A O 1
ATOM 807 N N . ARG A 1 103 ? -11.156 8.434 0.942 1.00 96.94 103 ARG A N 1
ATOM 808 C CA . ARG A 1 103 ? -9.951 9.135 0.484 1.00 96.94 103 ARG A CA 1
ATOM 809 C C . ARG A 1 103 ? -9.847 9.063 -1.030 1.00 96.94 103 ARG A C 1
ATOM 811 O O . ARG A 1 103 ? -9.873 7.985 -1.616 1.00 96.94 103 ARG A O 1
ATOM 818 N N . ASN A 1 104 ? -9.759 10.231 -1.660 1.00 97.12 104 ASN A N 1
ATOM 819 C CA . ASN A 1 104 ? -9.610 10.347 -3.105 1.00 97.12 104 ASN A CA 1
ATOM 820 C C . ASN A 1 104 ? -8.151 10.091 -3.497 1.00 97.12 104 ASN A C 1
ATOM 822 O O . ASN A 1 104 ? -7.236 10.638 -2.881 1.00 97.12 104 ASN A O 1
ATOM 826 N N . LEU A 1 105 ? -7.946 9.281 -4.533 1.00 97.44 105 LEU A N 1
ATOM 827 C CA . LEU A 1 105 ? -6.622 8.864 -4.964 1.00 97.44 105 LEU A CA 1
ATOM 828 C C . LEU A 1 105 ? -6.043 9.688 -6.128 1.00 97.44 105 LEU A C 1
ATOM 830 O O . LEU A 1 105 ? -4.876 9.511 -6.471 1.00 97.44 105 LEU A O 1
ATOM 834 N N . ASN A 1 106 ? -6.796 10.636 -6.693 1.00 94.62 106 ASN A N 1
ATOM 835 C CA . ASN A 1 106 ? -6.371 11.443 -7.849 1.00 94.62 106 ASN A CA 1
ATOM 836 C C . ASN A 1 106 ? -5.118 12.302 -7.581 1.00 94.62 106 ASN A C 1
ATOM 838 O O . ASN A 1 106 ? -4.429 12.714 -8.506 1.00 94.62 106 ASN A O 1
ATOM 842 N N . ASN A 1 107 ? -4.794 12.583 -6.317 1.00 93.94 107 ASN A N 1
ATOM 843 C CA . ASN A 1 107 ? -3.617 13.386 -5.963 1.00 93.94 107 ASN A CA 1
ATOM 844 C C . ASN A 1 107 ? -2.317 12.567 -5.880 1.00 93.94 107 ASN A C 1
ATOM 846 O O . ASN A 1 107 ? -1.242 13.139 -5.691 1.00 93.94 107 ASN A O 1
ATOM 850 N N . TYR A 1 108 ? -2.393 11.242 -6.017 1.00 95.75 108 TYR A N 1
ATOM 851 C CA . TYR A 1 108 ? -1.237 10.353 -5.941 1.00 95.75 108 TYR A CA 1
ATOM 852 C C . TYR A 1 108 ? -0.695 10.017 -7.337 1.00 95.75 108 TYR A C 1
ATOM 854 O O . TYR A 1 108 ? -1.348 10.213 -8.362 1.00 95.75 108 TYR A O 1
ATOM 862 N N . SER A 1 109 ? 0.537 9.506 -7.397 1.00 93.81 109 SER A N 1
ATOM 863 C CA . SER A 1 109 ? 1.141 9.047 -8.650 1.00 93.81 109 SER A CA 1
ATOM 864 C C . SER A 1 109 ? 2.019 7.825 -8.422 1.00 93.81 109 SER A C 1
ATOM 866 O O . SER A 1 109 ? 2.868 7.805 -7.531 1.00 93.81 109 SER A O 1
ATOM 868 N N . GLY A 1 110 ? 1.814 6.792 -9.237 1.00 94.62 110 GLY A N 1
ATOM 869 C CA . GLY A 1 110 ? 2.512 5.510 -9.173 1.00 94.62 110 GLY A CA 1
ATOM 870 C C . GLY A 1 110 ? 2.072 4.633 -8.003 1.00 94.62 110 GLY A C 1
ATOM 871 O O . GLY A 1 110 ? 1.698 3.485 -8.216 1.00 94.62 110 GLY A O 1
ATOM 872 N N . SER A 1 111 ? 2.083 5.162 -6.781 1.00 96.00 111 SER A N 1
ATOM 873 C CA . SER A 1 111 ? 1.649 4.446 -5.582 1.00 96.00 111 SER A CA 1
ATOM 874 C C . SER A 1 111 ? 1.279 5.389 -4.441 1.00 96.00 111 SER A C 1
ATOM 876 O O . SER A 1 111 ? 1.686 6.548 -4.453 1.00 96.00 111 SER A O 1
ATOM 878 N N . PHE A 1 112 ? 0.620 4.848 -3.425 1.00 97.62 112 PHE A N 1
ATOM 879 C CA . PHE A 1 112 ? 0.429 5.463 -2.113 1.00 97.62 112 PHE A CA 1
ATOM 880 C C . PHE A 1 112 ? 0.626 4.415 -1.011 1.00 97.62 112 PHE A C 1
ATOM 882 O O . PHE A 1 112 ? 0.701 3.217 -1.293 1.00 97.62 112 PHE A O 1
ATOM 889 N N . THR A 1 113 ? 0.748 4.840 0.240 1.00 97.88 113 THR A N 1
ATOM 890 C CA . THR A 1 113 ? 0.827 3.938 1.404 1.00 97.88 113 THR A CA 1
ATOM 891 C C . THR A 1 113 ? -0.427 4.029 2.260 1.00 97.88 113 THR A C 1
ATOM 893 O O . THR A 1 113 ? -1.124 5.042 2.226 1.00 97.88 113 THR A O 1
ATOM 896 N N . LEU A 1 114 ? -0.711 2.989 3.053 1.00 97.75 114 LEU A N 1
ATOM 897 C CA . LEU A 1 114 ? -1.833 3.034 3.996 1.00 97.75 114 LEU A CA 1
ATOM 898 C C . LEU A 1 114 ? -1.656 4.174 5.021 1.00 97.75 114 LEU A C 1
ATOM 900 O O . LEU A 1 114 ? -2.605 4.883 5.335 1.00 97.75 114 LEU A O 1
ATOM 904 N N . PHE A 1 115 ? -0.423 4.414 5.470 1.00 97.69 115 PHE A N 1
ATOM 905 C CA . PHE A 1 115 ? -0.089 5.508 6.385 1.00 97.69 115 PHE A CA 1
ATOM 906 C C . PHE A 1 115 ? -0.406 6.902 5.814 1.00 97.69 115 PHE A C 1
ATOM 908 O O . PHE A 1 115 ? -0.919 7.759 6.528 1.00 97.69 115 PHE A O 1
ATOM 915 N N . GLU A 1 116 ? -0.153 7.125 4.520 1.00 97.50 116 GLU A N 1
ATOM 916 C CA . GLU A 1 116 ? -0.465 8.394 3.841 1.00 97.50 116 GLU A CA 1
ATOM 917 C C . GLU A 1 116 ? -1.970 8.677 3.797 1.00 97.50 116 GLU A C 1
ATOM 919 O O . GLU A 1 116 ? -2.399 9.802 4.049 1.00 97.50 116 GLU A O 1
ATOM 924 N N . VAL A 1 117 ? -2.784 7.672 3.465 1.00 97.12 117 VAL A N 1
ATOM 925 C CA . VAL A 1 117 ? -4.248 7.833 3.375 1.00 97.12 117 VAL A CA 1
ATOM 926 C C . VAL A 1 117 ? -4.919 7.899 4.749 1.00 97.12 117 VAL A C 1
ATOM 928 O O . VAL A 1 117 ? -6.001 8.473 4.870 1.00 97.12 117 VAL A O 1
ATOM 931 N N . LEU A 1 118 ? -4.241 7.398 5.783 1.00 96.25 118 LEU A N 1
ATOM 932 C CA . LEU A 1 118 ? -4.565 7.596 7.199 1.00 96.25 118 LEU A CA 1
ATOM 933 C C . LEU A 1 118 ? -3.986 8.902 7.775 1.00 96.25 118 LEU A C 1
ATOM 935 O O . LEU A 1 118 ? -3.927 9.068 8.991 1.00 96.25 118 LEU A O 1
ATOM 939 N N . GLU A 1 119 ? -3.570 9.835 6.913 1.00 95.69 119 GLU A N 1
ATOM 940 C CA . GLU A 1 119 ? -3.128 11.186 7.288 1.00 95.69 119 GLU A CA 1
ATOM 941 C C . GLU A 1 119 ? -1.881 11.226 8.181 1.00 95.69 119 GLU A C 1
ATOM 943 O O . GLU A 1 119 ? -1.669 12.190 8.911 1.00 95.69 119 GLU A O 1
ATOM 948 N N . PHE A 1 120 ? -1.022 10.208 8.099 1.00 96.19 120 PHE A N 1
ATOM 949 C CA . PHE A 1 120 ? 0.251 10.147 8.823 1.00 96.19 120 PHE A CA 1
ATOM 950 C C . PHE A 1 120 ? 0.128 10.210 10.353 1.00 96.19 120 PHE A C 1
ATOM 952 O O . PHE A 1 120 ? 1.067 10.636 11.029 1.00 96.19 120 PHE A O 1
ATOM 959 N N . LYS A 1 121 ? -1.009 9.797 10.921 1.00 94.88 121 LYS A N 1
ATOM 960 C CA . LYS A 1 121 ? -1.161 9.721 12.378 1.00 94.88 121 LYS A CA 1
ATOM 961 C C . LYS A 1 121 ? -0.226 8.658 12.945 1.00 94.88 121 LYS A C 1
ATOM 963 O O . LYS A 1 121 ? -0.255 7.524 12.480 1.00 94.88 121 LYS A O 1
ATOM 968 N N . GLU A 1 122 ? 0.559 9.018 13.958 1.00 94.56 122 GLU A N 1
ATOM 969 C CA . GLU A 1 122 ? 1.590 8.159 14.569 1.00 94.56 122 GLU A CA 1
ATOM 970 C C . GLU A 1 122 ? 1.057 6.782 14.997 1.00 94.56 122 GLU A C 1
ATOM 972 O O . GLU A 1 122 ? 1.745 5.779 14.831 1.00 94.56 122 GLU A O 1
ATOM 977 N N . GLU A 1 123 ? -0.212 6.709 15.416 1.00 93.94 123 GLU A N 1
ATOM 978 C CA . GLU A 1 123 ? -0.904 5.452 15.740 1.00 93.94 123 GLU A CA 1
ATOM 979 C C . GLU A 1 123 ? -0.847 4.401 14.608 1.00 93.94 123 GLU A C 1
ATOM 981 O O . GLU A 1 123 ? -0.846 3.204 14.874 1.00 93.94 123 GLU A O 1
ATOM 986 N N . TYR A 1 124 ? -0.731 4.826 13.345 1.00 96.25 124 TYR A N 1
ATOM 987 C CA . TYR A 1 124 ? -0.673 3.949 12.172 1.00 96.25 124 TYR A CA 1
ATOM 988 C C . TYR A 1 124 ? 0.726 3.843 11.553 1.00 96.25 124 TYR A C 1
ATOM 990 O O . TYR A 1 124 ? 0.856 3.404 10.406 1.00 96.25 124 TYR A O 1
ATOM 998 N N . GLU A 1 125 ? 1.787 4.250 12.259 1.00 96.06 125 GLU A N 1
ATOM 999 C CA . GLU A 1 125 ? 3.140 4.305 11.689 1.00 96.06 125 GLU A CA 1
ATOM 1000 C C . GLU A 1 125 ? 3.620 2.946 11.152 1.00 96.06 125 GLU A C 1
ATOM 1002 O O . GLU A 1 125 ? 4.295 2.883 10.120 1.00 96.06 125 GLU A O 1
ATOM 1007 N N . GLU A 1 126 ? 3.232 1.835 11.779 1.00 95.62 126 GLU A N 1
ATOM 1008 C CA . GLU A 1 126 ? 3.591 0.499 11.289 1.00 95.62 126 GLU A CA 1
ATOM 1009 C C . GLU A 1 126 ? 3.101 0.218 9.857 1.00 95.62 126 GLU A C 1
ATOM 1011 O O . GLU A 1 126 ? 3.764 -0.506 9.114 1.00 95.62 126 GLU A O 1
ATOM 1016 N N . ALA A 1 127 ? 2.025 0.870 9.407 1.00 96.25 127 ALA A N 1
ATOM 1017 C CA . ALA A 1 127 ? 1.461 0.712 8.070 1.00 96.25 127 ALA A CA 1
ATOM 1018 C C . ALA A 1 127 ? 2.221 1.492 6.974 1.00 96.25 127 ALA A C 1
ATOM 1020 O O . ALA A 1 127 ? 1.849 1.459 5.797 1.00 96.25 127 ALA A O 1
ATOM 1021 N N . LYS A 1 128 ? 3.317 2.180 7.318 1.00 96.31 128 LYS A N 1
ATOM 1022 C CA . LYS A 1 128 ? 4.131 3.001 6.399 1.00 96.31 128 LYS A CA 1
ATOM 1023 C C . LYS A 1 128 ? 4.707 2.229 5.214 1.00 96.31 128 LYS A C 1
ATOM 1025 O O . LYS A 1 128 ? 4.897 2.795 4.139 1.00 96.31 128 LYS A O 1
ATOM 1030 N N . ASN A 1 129 ? 4.973 0.938 5.396 1.00 95.19 129 ASN A N 1
ATOM 1031 C CA . ASN A 1 129 ? 5.518 0.070 4.350 1.00 95.19 129 ASN A CA 1
ATOM 1032 C C . ASN A 1 129 ? 4.456 -0.808 3.661 1.00 95.19 129 ASN A C 1
ATOM 1034 O O . ASN A 1 129 ? 4.815 -1.622 2.806 1.00 95.19 129 ASN A O 1
ATOM 1038 N N . LEU A 1 130 ? 3.169 -0.619 3.973 1.00 95.62 130 LEU A N 1
ATOM 1039 C CA . LEU A 1 130 ? 2.063 -1.217 3.230 1.00 95.62 130 LEU A CA 1
ATOM 1040 C C . LEU A 1 130 ? 1.673 -0.293 2.074 1.00 95.62 130 LEU A C 1
ATOM 1042 O O . LEU A 1 130 ? 1.119 0.789 2.275 1.00 95.62 130 LEU A O 1
ATOM 1046 N N . LYS A 1 131 ? 2.010 -0.706 0.852 1.00 96.00 131 LYS A N 1
ATOM 1047 C CA . LYS A 1 131 ? 1.918 0.125 -0.350 1.00 96.00 131 LYS A CA 1
ATOM 1048 C C . LYS A 1 131 ? 0.850 -0.383 -1.309 1.00 96.00 131 LYS A C 1
ATOM 1050 O O . LYS A 1 131 ? 0.752 -1.580 -1.548 1.00 96.00 131 LYS A O 1
ATOM 1055 N N . PHE A 1 132 ? 0.152 0.549 -1.940 1.00 97.00 132 PHE A N 1
ATOM 1056 C CA . PHE A 1 132 ? -0.778 0.319 -3.035 1.00 97.00 132 PHE A CA 1
ATOM 1057 C C . PHE A 1 132 ? -0.205 0.941 -4.304 1.00 97.00 132 PHE A C 1
ATOM 1059 O O . PHE A 1 132 ? 0.081 2.137 -4.343 1.00 97.00 132 PHE A O 1
ATOM 1066 N N . VAL A 1 133 ? 0.022 0.131 -5.331 1.00 96.31 133 VAL A N 1
ATOM 1067 C CA . VAL A 1 133 ? 0.637 0.543 -6.596 1.00 96.31 133 VAL A CA 1
ATOM 1068 C C . VAL A 1 133 ? -0.435 0.572 -7.677 1.00 96.31 133 VAL A C 1
ATOM 1070 O O . VAL A 1 133 ? -1.074 -0.444 -7.932 1.00 96.31 133 VAL A O 1
ATOM 1073 N N . PHE A 1 134 ? -0.624 1.718 -8.327 1.00 96.31 134 PHE A N 1
ATOM 1074 C CA . PHE A 1 134 ? -1.561 1.831 -9.445 1.00 96.31 134 PHE A CA 1
ATOM 1075 C C . PHE A 1 134 ? -1.098 0.966 -10.618 1.00 96.31 134 PHE A C 1
ATOM 1077 O O . PHE A 1 134 ? 0.101 0.883 -10.906 1.00 96.31 134 PHE A O 1
ATOM 1084 N N . ARG A 1 135 ? -2.052 0.346 -11.311 1.00 94.50 135 ARG A N 1
ATOM 1085 C CA . ARG A 1 135 ? -1.821 -0.458 -12.513 1.00 94.50 135 ARG A CA 1
ATOM 1086 C C . ARG A 1 135 ? -2.543 0.148 -13.717 1.00 94.50 135 ARG A C 1
ATOM 1088 O O . ARG A 1 135 ? -3.395 1.013 -13.572 1.00 94.50 135 ARG A O 1
ATOM 1095 N N . ASN A 1 136 ? -2.156 -0.288 -14.917 1.00 91.81 136 ASN A N 1
ATOM 1096 C CA . ASN A 1 136 ? -2.749 0.189 -16.174 1.00 91.81 136 ASN A CA 1
ATOM 1097 C C . ASN A 1 136 ? -4.106 -0.468 -16.489 1.00 91.81 136 ASN A C 1
ATOM 1099 O O . ASN A 1 136 ? -4.725 -0.104 -17.478 1.00 91.81 136 ASN A O 1
ATOM 1103 N N . ASP A 1 137 ? -4.521 -1.469 -15.711 1.00 93.62 137 ASP A N 1
ATOM 1104 C CA . ASP A 1 137 ? -5.781 -2.208 -15.858 1.00 93.62 137 ASP A CA 1
ATOM 1105 C C . ASP A 1 137 ? -6.828 -1.767 -14.822 1.00 93.62 137 ASP A C 1
ATOM 1107 O O . ASP A 1 137 ? -7.604 -2.589 -14.345 1.00 93.62 137 ASP A O 1
ATOM 1111 N N . ASP A 1 138 ? -6.790 -0.493 -14.418 1.00 92.94 138 ASP A N 1
ATOM 1112 C CA . ASP A 1 138 ? -7.689 0.116 -13.425 1.00 92.94 138 ASP A CA 1
ATOM 1113 C C . ASP A 1 138 ? -7.729 -0.607 -12.062 1.00 92.94 138 ASP A C 1
ATOM 1115 O O . ASP A 1 138 ? -8.675 -0.480 -11.284 1.00 92.94 138 ASP A O 1
ATOM 1119 N N . GLY A 1 139 ? -6.672 -1.360 -11.747 1.00 96.19 139 GLY A N 1
ATOM 1120 C CA . GLY A 1 139 ? -6.474 -2.011 -10.456 1.00 96.19 139 GLY A CA 1
ATOM 1121 C C . GLY A 1 139 ? -5.392 -1.345 -9.607 1.00 96.19 139 GLY A C 1
ATOM 1122 O O . GLY A 1 139 ? -4.511 -0.636 -10.108 1.00 96.19 139 GLY A O 1
ATOM 1123 N N . ILE A 1 140 ? -5.406 -1.650 -8.310 1.00 96.94 140 ILE A N 1
ATOM 1124 C CA . ILE A 1 140 ? -4.313 -1.334 -7.385 1.00 96.94 140 ILE A CA 1
ATOM 1125 C C . ILE A 1 140 ? -3.679 -2.621 -6.846 1.00 96.94 140 ILE A C 1
ATOM 1127 O O . ILE A 1 140 ? -4.359 -3.525 -6.368 1.00 96.94 140 ILE A O 1
ATOM 1131 N N . GLU A 1 141 ? -2.357 -2.731 -6.949 1.00 96.19 141 GLU A N 1
ATOM 1132 C CA . GLU A 1 141 ? -1.576 -3.847 -6.412 1.00 96.19 141 GLU A CA 1
ATOM 1133 C C . GLU A 1 141 ? -1.159 -3.557 -4.971 1.00 96.19 141 GLU A C 1
ATOM 1135 O O . GLU A 1 141 ? -0.520 -2.543 -4.691 1.00 96.19 141 GLU A O 1
ATOM 1140 N N . VAL A 1 142 ? -1.476 -4.472 -4.065 1.00 96.19 142 VAL A N 1
ATOM 1141 C CA . VAL A 1 142 ? -1.084 -4.433 -2.659 1.00 96.19 142 VAL A CA 1
ATOM 1142 C C . VAL A 1 142 ? 0.296 -5.062 -2.516 1.00 96.19 142 VAL A C 1
ATOM 1144 O O . VAL A 1 142 ? 0.513 -6.223 -2.865 1.00 96.19 142 VAL A O 1
ATOM 1147 N N . VAL A 1 143 ? 1.230 -4.289 -1.974 1.00 94.44 143 VAL A N 1
ATOM 1148 C CA . VAL A 1 143 ? 2.601 -4.699 -1.686 1.00 94.44 143 VAL A CA 1
ATOM 1149 C C . VAL A 1 143 ? 2.849 -4.486 -0.201 1.00 94.44 143 VAL A C 1
ATOM 1151 O O . VAL A 1 143 ? 3.090 -3.362 0.245 1.00 94.44 143 VAL A O 1
ATOM 1154 N N . ASN A 1 144 ? 2.803 -5.576 0.562 1.00 94.25 144 ASN A N 1
ATOM 1155 C CA . ASN A 1 144 ? 3.074 -5.544 1.990 1.00 94.25 144 ASN A CA 1
ATOM 1156 C C . ASN A 1 144 ? 4.573 -5.724 2.273 1.00 94.25 144 ASN A C 1
ATOM 1158 O O . ASN A 1 144 ? 5.151 -6.771 1.979 1.00 94.25 144 ASN A O 1
ATOM 1162 N N . LYS A 1 145 ? 5.203 -4.686 2.825 1.00 93.44 145 LYS A N 1
ATOM 1163 C CA . LYS A 1 145 ? 6.548 -4.735 3.420 1.00 93.44 145 LYS A CA 1
ATOM 1164 C C . LYS A 1 145 ? 6.550 -4.212 4.860 1.00 93.44 145 LYS A C 1
ATOM 1166 O O . LYS A 1 145 ? 7.614 -3.870 5.375 1.00 93.44 145 LYS A O 1
ATOM 1171 N N . SER A 1 146 ? 5.374 -4.040 5.458 1.00 92.44 146 SER A N 1
ATOM 1172 C CA . SER A 1 146 ? 5.236 -3.701 6.868 1.00 92.44 146 SER A CA 1
ATOM 1173 C C . SER A 1 146 ? 5.161 -4.966 7.716 1.00 92.44 146 SER A C 1
ATOM 1175 O O . SER A 1 146 ? 5.193 -6.087 7.211 1.00 92.44 146 SER A O 1
ATOM 1177 N N . GLU A 1 147 ? 5.088 -4.760 9.026 1.00 91.50 147 GLU A N 1
ATOM 1178 C CA . GLU A 1 147 ? 4.829 -5.823 9.994 1.00 91.50 147 GLU A CA 1
ATOM 1179 C C . GLU A 1 147 ? 3.340 -6.211 10.011 1.00 91.50 147 GLU A C 1
ATOM 1181 O O . GLU A 1 147 ? 3.021 -7.330 10.394 1.00 91.50 147 GLU A O 1
ATOM 1186 N N . CYS A 1 148 ? 2.441 -5.331 9.547 1.00 93.94 148 CYS A N 1
ATOM 1187 C CA . CYS A 1 148 ? 0.992 -5.553 9.534 1.00 93.94 148 CYS A CA 1
ATOM 1188 C C . CYS A 1 148 ? 0.606 -6.856 8.820 1.00 93.94 148 CYS A C 1
ATOM 1190 O O . CYS A 1 148 ? 1.163 -7.201 7.770 1.00 93.94 148 CYS A O 1
ATOM 1192 N N . ILE A 1 149 ? -0.420 -7.531 9.331 1.00 94.50 149 ILE A N 1
ATOM 1193 C CA . ILE A 1 149 ? -0.980 -8.723 8.694 1.00 94.50 149 ILE A CA 1
ATOM 1194 C C . ILE A 1 149 ? -2.058 -8.270 7.711 1.00 94.50 149 ILE A C 1
ATOM 1196 O O . ILE A 1 149 ? -2.978 -7.542 8.073 1.00 94.50 149 ILE A O 1
ATOM 1200 N N . VAL A 1 150 ? -1.955 -8.702 6.454 1.00 95.62 150 VAL A N 1
ATOM 1201 C CA . VAL A 1 150 ? -2.967 -8.406 5.432 1.00 95.62 150 VAL A CA 1
ATOM 1202 C C . VAL A 1 150 ? -3.748 -9.670 5.127 1.00 95.62 150 VAL A C 1
ATOM 1204 O O . VAL A 1 150 ? -3.170 -10.713 4.821 1.00 95.62 150 VAL A O 1
ATOM 1207 N N . GLU A 1 151 ? -5.067 -9.557 5.168 1.00 95.38 151 GLU A N 1
ATOM 1208 C CA . GLU A 1 151 ? -5.998 -10.639 4.907 1.00 95.38 151 GLU A CA 1
ATOM 1209 C C . GLU A 1 151 ? -6.914 -10.305 3.731 1.00 95.38 151 GLU A C 1
ATOM 1211 O O . GLU A 1 151 ? -7.371 -9.174 3.549 1.00 95.38 151 GLU A O 1
ATOM 1216 N N . ARG A 1 152 ? -7.226 -11.321 2.927 1.00 93.50 152 ARG A N 1
ATOM 1217 C CA . ARG A 1 152 ? -8.268 -11.255 1.904 1.00 93.50 152 ARG A CA 1
ATOM 1218 C C . ARG A 1 152 ? -9.280 -12.351 2.177 1.00 93.50 152 ARG A C 1
ATOM 1220 O O . ARG A 1 152 ? -8.922 -13.525 2.218 1.00 93.50 152 ARG A O 1
ATOM 1227 N N . SER A 1 153 ? -10.538 -11.963 2.370 1.00 88.25 153 SER A N 1
ATOM 1228 C CA . SER A 1 153 ? -11.624 -12.899 2.692 1.00 88.25 153 SER A CA 1
ATOM 1229 C C . SER A 1 153 ? -11.29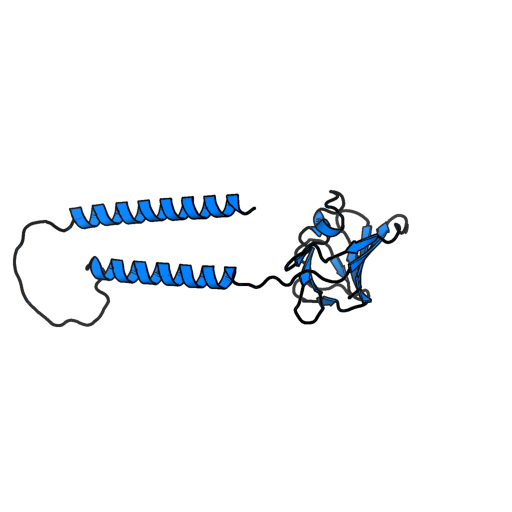7 -13.800 3.899 1.00 88.25 153 SER A C 1
ATOM 1231 O O . SER A 1 153 ? -11.551 -15.000 3.859 1.00 88.25 153 SER A O 1
ATOM 1233 N N . GLY A 1 154 ? -10.670 -13.229 4.937 1.00 85.19 154 GLY A N 1
ATOM 1234 C CA . GLY A 1 154 ? -10.269 -13.935 6.164 1.00 85.19 154 GLY A CA 1
ATOM 1235 C C . GLY A 1 154 ? -9.037 -14.837 6.029 1.00 85.19 154 GLY A C 1
ATOM 1236 O O . GLY A 1 154 ? -8.717 -15.585 6.948 1.00 85.19 154 GLY A O 1
ATOM 1237 N N 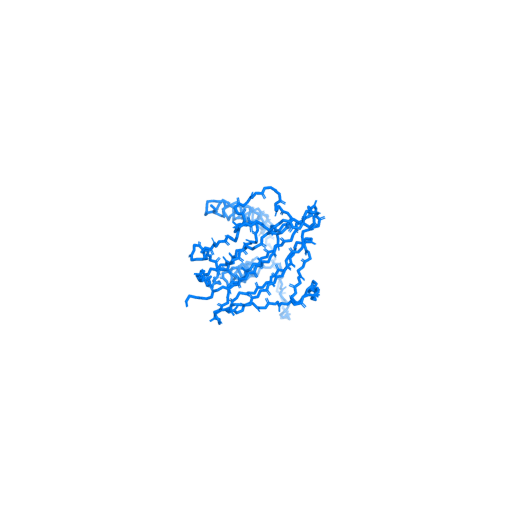. ARG A 1 155 ? -8.343 -14.814 4.883 1.00 90.75 155 ARG A N 1
ATOM 1238 C CA . ARG A 1 155 ? -7.097 -15.565 4.677 1.00 90.75 155 ARG A CA 1
ATOM 1239 C C . ARG A 1 155 ? -5.912 -14.617 4.672 1.00 90.75 155 ARG A C 1
ATOM 1241 O O . ARG A 1 155 ? -5.885 -13.680 3.873 1.00 90.75 155 ARG A O 1
ATOM 1248 N N . ARG A 1 156 ? -4.920 -14.902 5.516 1.00 92.06 156 ARG A N 1
ATOM 1249 C CA . ARG A 1 156 ? -3.638 -14.188 5.537 1.00 92.06 156 ARG A CA 1
ATOM 1250 C C . ARG A 1 156 ? -2.914 -14.334 4.204 1.00 92.06 156 ARG A C 1
ATOM 1252 O O . ARG A 1 156 ? -2.918 -15.404 3.596 1.00 92.06 156 ARG A O 1
ATOM 1259 N N . LEU A 1 157 ? -2.316 -13.239 3.758 1.00 90.00 157 LEU A N 1
ATOM 1260 C CA . LEU A 1 157 ? -1.502 -13.176 2.553 1.00 90.00 157 LEU A CA 1
ATOM 1261 C C . LEU A 1 157 ? -0.028 -13.266 2.950 1.00 90.00 157 LEU A C 1
ATOM 1263 O O . LEU A 1 157 ? 0.460 -12.405 3.682 1.00 90.00 157 LEU A O 1
ATOM 1267 N N . ASP A 1 158 ? 0.686 -14.283 2.461 1.00 80.12 158 ASP A N 1
ATOM 1268 C CA . ASP A 1 158 ? 2.118 -14.416 2.751 1.00 80.12 158 ASP A CA 1
ATOM 1269 C C . ASP A 1 158 ? 2.944 -13.308 2.078 1.00 80.12 158 ASP A C 1
ATOM 1271 O O . ASP A 1 158 ? 2.558 -12.726 1.055 1.00 80.12 158 ASP A O 1
ATOM 1275 N N . SER A 1 159 ? 4.132 -13.062 2.633 1.00 65.50 159 SER A N 1
ATOM 1276 C CA . SER A 1 159 ? 5.141 -12.107 2.166 1.00 65.50 159 SER A CA 1
ATOM 1277 C C . SER A 1 159 ? 5.721 -12.510 0.800 1.00 65.50 159 SER A C 1
ATOM 1279 O O . SER A 1 159 ? 6.822 -13.031 0.665 1.00 65.50 159 SER A O 1
ATOM 1281 N N . GLY A 1 160 ? 4.953 -12.269 -0.257 1.00 65.94 160 GLY A N 1
ATOM 1282 C CA . GLY A 1 160 ? 5.312 -12.619 -1.633 1.00 65.94 160 GLY A CA 1
ATOM 1283 C C . GLY A 1 160 ? 4.113 -12.647 -2.576 1.00 65.94 160 GLY A C 1
ATOM 1284 O O . GLY A 1 160 ? 4.280 -12.460 -3.784 1.00 65.94 160 GLY A O 1
ATOM 1285 N N . TYR A 1 161 ? 2.902 -12.804 -2.034 1.00 71.50 161 TYR A N 1
ATOM 1286 C CA . TYR A 1 161 ? 1.682 -12.711 -2.823 1.00 71.50 161 TYR A CA 1
ATOM 1287 C C . TYR A 1 161 ? 1.427 -11.270 -3.249 1.00 71.50 161 TYR A C 1
ATOM 1289 O O . TYR A 1 161 ? 1.341 -10.350 -2.438 1.00 71.50 161 TYR A O 1
ATOM 1297 N N . ARG A 1 162 ? 1.275 -11.088 -4.560 1.00 80.94 162 ARG A N 1
ATOM 1298 C CA . ARG A 1 162 ? 0.795 -9.843 -5.152 1.00 80.94 162 ARG A CA 1
ATOM 1299 C C . ARG A 1 162 ? -0.712 -9.939 -5.247 1.00 80.94 162 ARG A C 1
ATOM 1301 O O . ARG A 1 162 ? -1.236 -10.731 -6.028 1.00 80.94 162 ARG A O 1
ATOM 1308 N N . VAL A 1 163 ? -1.405 -9.155 -4.436 1.00 91.94 163 VAL A N 1
ATOM 1309 C CA . VAL A 1 163 ? -2.864 -9.090 -4.479 1.00 91.94 163 VAL A CA 1
ATOM 1310 C C . VAL A 1 163 ? -3.282 -7.836 -5.211 1.00 91.94 163 VAL A C 1
ATOM 1312 O O . VAL A 1 163 ? -2.780 -6.754 -4.938 1.00 91.94 163 VAL A O 1
ATOM 1315 N N . VAL A 1 164 ? -4.214 -7.987 -6.143 1.00 95.62 164 VAL A N 1
ATOM 1316 C CA . VAL A 1 164 ? -4.765 -6.870 -6.907 1.00 95.62 164 VAL A CA 1
ATOM 1317 C C . VAL A 1 164 ? -6.192 -6.619 -6.447 1.00 95.62 164 VAL A C 1
ATOM 1319 O O . VAL A 1 164 ? -7.010 -7.545 -6.351 1.00 95.62 164 VAL A O 1
ATOM 1322 N N . LEU A 1 165 ? -6.489 -5.360 -6.153 1.00 96.62 165 LEU A N 1
ATOM 1323 C CA . LEU A 1 165 ? -7.832 -4.876 -5.888 1.00 96.62 165 LEU A CA 1
ATOM 1324 C C . LEU A 1 165 ? -8.345 -4.193 -7.152 1.00 96.62 165 LEU A C 1
ATOM 1326 O O . LEU A 1 165 ? -7.734 -3.251 -7.650 1.00 96.62 165 LEU A O 1
ATOM 1330 N N . TYR A 1 166 ? -9.442 -4.728 -7.669 1.00 96.94 166 TYR A N 1
ATOM 1331 C CA . TYR A 1 166 ? -10.289 -4.082 -8.662 1.00 96.94 166 TYR A CA 1
ATOM 1332 C C . TYR A 1 166 ? -11.449 -3.403 -7.924 1.00 96.94 166 TYR A C 1
ATOM 1334 O O . TYR A 1 166 ? -11.484 -3.427 -6.691 1.00 96.94 166 TYR A O 1
ATOM 1342 N N . ASP A 1 167 ? -12.382 -2.806 -8.659 1.00 97.56 167 ASP A N 1
ATOM 1343 C CA . ASP A 1 167 ? -13.549 -2.150 -8.071 1.00 97.56 167 ASP A CA 1
ATOM 1344 C C . ASP A 1 167 ? -14.278 -3.040 -7.050 1.00 97.56 167 ASP A C 1
ATOM 1346 O O . ASP A 1 167 ? -14.510 -4.226 -7.298 1.00 97.56 167 ASP A O 1
ATOM 1350 N N . LYS A 1 168 ? -14.605 -2.459 -5.893 1.00 97.00 168 LYS A N 1
ATOM 1351 C CA . LYS A 1 168 ? -15.270 -3.070 -4.728 1.00 97.00 168 LYS A CA 1
ATOM 1352 C C . LYS A 1 168 ? -14.523 -4.239 -4.087 1.00 97.00 168 LYS A C 1
ATOM 1354 O O . LYS A 1 168 ? -15.042 -4.888 -3.177 1.00 97.00 168 LYS A O 1
ATOM 1359 N N . ASN A 1 169 ? -13.292 -4.524 -4.510 1.00 97.19 169 ASN A N 1
ATOM 1360 C CA . ASN A 1 169 ? -12.457 -5.476 -3.792 1.00 97.19 169 ASN A CA 1
ATOM 1361 C C . ASN A 1 169 ? -11.959 -4.837 -2.497 1.00 97.19 169 ASN A C 1
ATOM 1363 O O . ASN A 1 169 ? -11.522 -3.684 -2.474 1.00 97.19 169 ASN A O 1
ATOM 1367 N N . ARG A 1 170 ? -11.936 -5.646 -1.439 1.00 96.81 170 ARG A N 1
ATOM 1368 C CA . ARG A 1 170 ? -11.450 -5.237 -0.126 1.00 96.81 170 ARG A CA 1
ATOM 1369 C C . ARG A 1 170 ? -10.409 -6.184 0.445 1.00 96.81 170 ARG A C 1
ATOM 1371 O O . ARG A 1 170 ? -10.369 -7.372 0.109 1.00 96.81 170 ARG A O 1
ATOM 1378 N N . ILE A 1 171 ? -9.600 -5.638 1.336 1.00 97.25 171 ILE A N 1
ATOM 1379 C CA . ILE A 1 171 ? -8.678 -6.365 2.210 1.00 97.25 171 ILE A CA 1
ATOM 1380 C C . ILE A 1 171 ? -8.899 -5.908 3.644 1.00 97.25 171 ILE A C 1
ATOM 1382 O O . ILE A 1 171 ? -9.357 -4.789 3.875 1.00 97.25 171 ILE A O 1
ATOM 1386 N N . THR A 1 172 ? -8.525 -6.757 4.588 1.00 97.44 172 THR A N 1
ATOM 1387 C CA . THR A 1 172 ? -8.429 -6.396 6.001 1.00 97.44 172 THR A CA 1
ATOM 1388 C C . THR A 1 172 ? -6.957 -6.282 6.358 1.00 97.44 172 THR A C 1
ATOM 1390 O O . THR A 1 172 ? -6.153 -7.133 5.984 1.00 97.44 172 THR A O 1
ATOM 1393 N N . VAL A 1 173 ? -6.591 -5.218 7.057 1.00 96.94 173 VAL A N 1
ATOM 1394 C CA . VAL A 1 173 ? -5.245 -4.989 7.570 1.00 96.94 173 VAL A CA 1
ATOM 1395 C C . VAL A 1 173 ? -5.336 -5.010 9.083 1.00 96.94 173 VAL A C 1
ATOM 1397 O O . VAL A 1 173 ? -5.991 -4.156 9.668 1.00 96.94 173 VAL A O 1
ATOM 1400 N N . LEU A 1 174 ? -4.703 -5.992 9.705 1.00 96.62 174 LEU A N 1
ATOM 1401 C CA . LEU A 1 174 ? -4.581 -6.093 11.152 1.00 96.62 174 LEU A CA 1
ATOM 1402 C C . LEU A 1 174 ? -3.284 -5.406 11.563 1.00 96.62 174 LEU A C 1
ATOM 1404 O O . LEU A 1 174 ? -2.219 -5.694 10.995 1.00 96.62 174 LEU A O 1
ATOM 1408 N N . LEU A 1 175 ? -3.391 -4.492 12.522 1.00 96.19 175 LEU A N 1
ATOM 1409 C CA . LEU A 1 175 ? -2.233 -3.833 13.097 1.00 96.19 175 LEU A CA 1
ATOM 1410 C C . LEU A 1 175 ? -1.683 -4.664 14.253 1.00 96.19 175 LEU A C 1
ATOM 1412 O O . LEU A 1 175 ? -2.442 -5.271 15.004 1.00 96.19 175 LEU A O 1
ATOM 1416 N N . ASN A 1 176 ? -0.359 -4.722 14.384 1.00 93.62 176 ASN A N 1
ATOM 1417 C CA . ASN A 1 176 ? 0.273 -5.575 15.396 1.00 93.62 176 ASN A CA 1
ATOM 1418 C C . ASN A 1 176 ? 0.595 -4.817 16.686 1.00 93.62 176 ASN A C 1
ATOM 1420 O O . ASN A 1 176 ? 0.598 -5.410 17.761 1.00 93.62 176 ASN A O 1
ATOM 1424 N N . LYS A 1 177 ? 0.929 -3.526 16.587 1.00 94.31 177 LYS A N 1
ATOM 1425 C CA . LYS A 1 177 ? 1.332 -2.694 17.73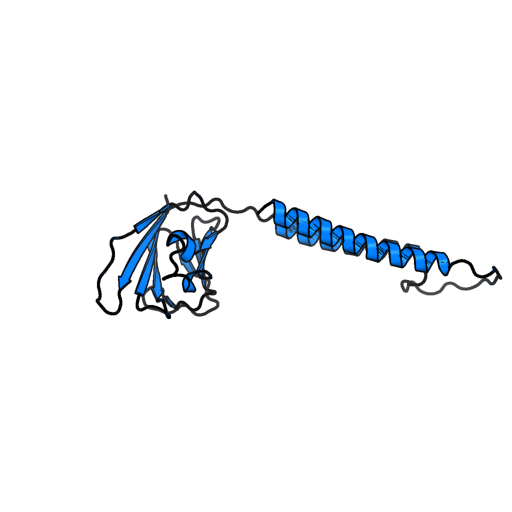3 1.00 94.31 177 LYS A CA 1
ATOM 1426 C C . LYS A 1 177 ? 0.150 -2.090 18.476 1.00 94.31 177 LYS A C 1
ATOM 1428 O O . LYS A 1 177 ? 0.303 -1.722 19.637 1.00 94.31 177 LYS A O 1
ATOM 1433 N N . ILE A 1 178 ? -0.995 -1.966 17.810 1.00 93.81 178 ILE A N 1
ATOM 1434 C CA . ILE A 1 178 ? -2.233 -1.450 18.391 1.00 93.81 178 ILE A CA 1
ATOM 1435 C C . ILE A 1 178 ? -3.398 -2.391 18.068 1.00 93.81 178 ILE A C 1
ATOM 1437 O O . ILE A 1 178 ? -3.399 -2.982 16.987 1.00 93.81 178 ILE A O 1
ATOM 1441 N N . PRO A 1 179 ? -4.397 -2.515 18.960 1.00 95.44 179 PRO A N 1
ATOM 1442 C CA . PRO A 1 179 ? -5.543 -3.406 18.790 1.00 95.44 179 PRO A CA 1
ATOM 1443 C C . PRO A 1 179 ? -6.560 -2.787 17.823 1.00 95.44 179 PRO A C 1
ATOM 1445 O O . PRO A 1 179 ? -7.674 -2.430 18.193 1.00 95.44 179 PRO A O 1
ATOM 1448 N N . LYS A 1 180 ? -6.159 -2.576 16.568 1.00 96.50 180 LYS A N 1
ATOM 1449 C CA . LYS A 1 180 ? -7.042 -2.047 15.526 1.00 96.50 180 LYS A CA 1
ATOM 1450 C C . LYS A 1 180 ? -6.902 -2.836 14.237 1.00 96.50 180 LYS A C 1
ATOM 1452 O O . LYS A 1 180 ? -5.798 -3.207 13.833 1.00 96.50 180 LYS A O 1
ATOM 1457 N N . SER A 1 181 ? -8.018 -3.002 13.542 1.00 97.12 181 SER A N 1
ATOM 1458 C CA . SER A 1 181 ? -8.032 -3.459 12.159 1.00 97.12 181 SER A CA 1
ATOM 1459 C C . SER A 1 181 ? -8.627 -2.413 11.235 1.00 97.12 181 SER A C 1
ATOM 1461 O O . SER A 1 181 ? -9.384 -1.525 11.631 1.00 97.12 181 SER A O 1
ATOM 1463 N N . ILE A 1 182 ? -8.225 -2.491 9.972 1.00 97.75 182 ILE A N 1
ATOM 1464 C CA . ILE A 1 182 ? -8.623 -1.548 8.941 1.00 97.75 182 ILE A CA 1
ATOM 1465 C C . ILE A 1 182 ? -9.074 -2.336 7.722 1.00 97.75 182 ILE A C 1
ATOM 1467 O O . ILE A 1 182 ? -8.273 -2.996 7.058 1.00 97.75 182 ILE A O 1
ATOM 1471 N N . ILE A 1 183 ? -10.355 -2.238 7.393 1.00 97.75 183 ILE A N 1
ATOM 1472 C CA . ILE A 1 183 ? -10.870 -2.703 6.110 1.00 97.75 183 ILE A CA 1
ATOM 1473 C C . ILE A 1 183 ? -10.614 -1.602 5.087 1.00 97.75 183 ILE A C 1
ATOM 1475 O O . ILE A 1 183 ? -11.067 -0.467 5.249 1.00 97.75 183 ILE A O 1
ATOM 1479 N N . VAL A 1 184 ? -9.891 -1.958 4.031 1.00 98.12 184 VAL A N 1
ATOM 1480 C CA . VAL A 1 184 ? -9.602 -1.089 2.891 1.00 98.12 184 VAL A CA 1
ATOM 1481 C C . VAL A 1 184 ? -10.377 -1.615 1.695 1.00 98.12 184 VAL A C 1
ATOM 1483 O O . VAL A 1 184 ? -10.071 -2.699 1.195 1.00 98.12 184 VAL A O 1
ATOM 1486 N N . GLU A 1 185 ? -11.359 -0.852 1.224 1.00 98.12 185 GLU A N 1
ATOM 1487 C CA . GLU A 1 185 ? -12.122 -1.157 0.012 1.00 98.12 185 GLU A CA 1
ATOM 1488 C C . GLU A 1 185 ? -11.777 -0.166 -1.097 1.00 98.12 185 GLU A C 1
ATOM 1490 O O . GLU A 1 185 ? -11.744 1.047 -0.879 1.00 98.12 185 GLU A O 1
ATOM 1495 N N . PHE A 1 186 ? -11.490 -0.680 -2.291 1.00 98.19 186 PHE A N 1
ATOM 1496 C CA . PHE A 1 186 ? -11.146 0.140 -3.447 1.00 98.19 186 PHE A CA 1
ATOM 1497 C C . PHE A 1 186 ? -12.366 0.372 -4.336 1.00 98.19 186 PHE A C 1
ATOM 1499 O O . PHE A 1 186 ? -13.068 -0.571 -4.672 1.00 98.19 186 PHE A O 1
ATOM 1506 N N . HIS A 1 187 ? -12.583 1.616 -4.759 1.00 97.50 187 HIS A N 1
ATOM 1507 C CA . HIS A 1 187 ? -13.664 1.999 -5.666 1.00 97.50 187 HIS A CA 1
ATOM 1508 C C . HIS A 1 187 ? -13.074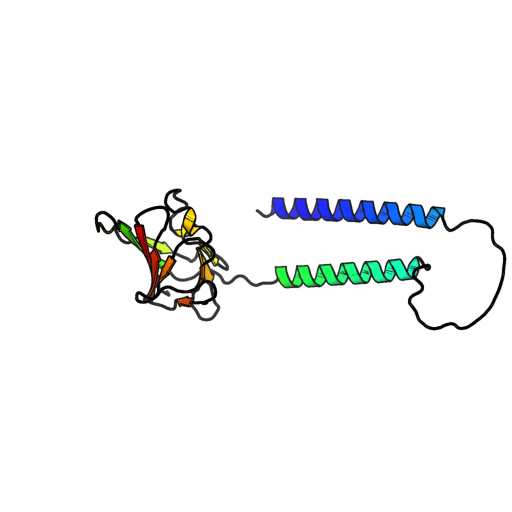 2.692 -6.891 1.00 97.50 187 HIS A C 1
ATOM 1510 O O . HIS A 1 187 ? -12.418 3.736 -6.763 1.00 97.50 187 HIS A O 1
ATOM 1516 N N . THR A 1 188 ? -13.326 2.131 -8.071 1.00 93.44 188 THR A N 1
ATOM 1517 C CA . THR A 1 188 ? -13.024 2.812 -9.332 1.00 93.44 188 THR A CA 1
ATOM 1518 C C . THR A 1 188 ? -14.089 3.873 -9.625 1.00 93.44 188 THR A C 1
ATOM 1520 O O . THR A 1 188 ? -15.157 3.889 -9.011 1.00 93.44 188 THR A O 1
ATOM 1523 N N . LYS A 1 189 ? -13.745 4.841 -10.473 1.00 78.94 189 LYS A N 1
ATOM 1524 C CA . LYS A 1 189 ? -14.570 6.025 -10.736 1.00 78.94 189 LYS A CA 1
ATOM 1525 C C . LYS A 1 189 ? -15.717 5.732 -11.700 1.00 78.94 189 LYS A C 1
ATOM 1527 O O . LYS A 1 189 ? -15.495 4.931 -12.631 1.00 78.94 189 LYS A O 1
#